Protein AF-A0A0X3QFB1-F1 (afdb_monomer_lite)

pLDDT: mean 71.76, std 25.75, range [23.98, 98.38]

InterPro domains:
  IPR006840 Glutathione-specific gamma-glutamylcyclotransferase [PF04752] (61-259)
  IPR006840 Glutathione-specific gamma-glutamylcyclotransferase [PTHR12192] (60-266)
  IPR013024 Gamma-glutamyl cyclotransferase-like [cd06661] (62-152)
  IPR036568 Gamma-glutamyl cyclotransferase-like superfamily [SSF110857] (61-162)

Sequence (334 aa):
TNENTQSSVYLRHAFACGGLQIIVQASGPPAMDSFPSDFPYTRKVSFLRSQMVNPRTGKLYIFGYGSLIWKPNITYSRSWVGYIEGYNRRFYQGTTTHRGTPEWPGRVATLVPARNAKTRVWGVTYEIQGRKDIDAALEHLAEREMITGGYRFDEVDFVARKLIFAAPNSPEDEWSKDLLVKPEPARLNVQVYIAEPGNPQYIGDAPLEVQANQIAKATGHCGPNVDYLFRLVDFVRQEVPKEDLLFEKYLLDLSQLVEDYRSHRKSLPNGFFSQAARMAIEESYNSSNAANEHKNSVQSDELSHQQRRVSAPARGRWRLEDGLRTVELFFNVL

Radius of gyration: 24.73 Å; chains: 1; bounding box: 74×70×60 Å

Foldseek 3Di:
DDDDDPDPDPDDDDDDDDDDPPPPQPFADDFLVPDDPPPDPVVSLVVNLVRQQDPVPRKGKAWDLFPCQPCVVADFQWKFKFKFFFKAKDQQFWAQAQAFNLVQIATTIFIDGDPDRGQIRITMMGIHDDPVRSSVSSVVVNVCCVVRHAKGKGWTKTFGQGIDDGDPPRPPDVLVVCCVPPPGTDIDGHIYIGHDPVGLRRNDDDPLLVNLVSQLPGAHPNGGSLVRLVVSVVCCVPRPDPVNVVSVVSSVVSNVSNVCVNVVVDDDPPCVVPVVVVVSSVVSSVVSVVVVVVVVVVVVVVVVVVVVPPDDDDDDDDDDDDDDDDDDDDDDDD

Secondary structure (DSSP, 8-state):
-----------------SS---------SPPGGGS-TTS-HHHHHHHHHHHHS-TTT--EEEEESSGGGT---S--SEEEEEEEESEEEEEEEEESSSSS-SSS-EEEEEEEE-SSTT-EEEEEEEEE-SHHHHHHHHHHHHHHHHHH--EEEEEEEEEEEEEEEE-TT----HHHHHHHH-SSPPEEEEEEEEE-TTSTTB-----HHHHHHHHHH-EETTEEHHHHHHHHHHHHHHHS-GGGGGGGHHHHHHHHHHHHHHTTSSPPPTT-S-HHHHHHHHHHHHHHHHHHHHHHHHHHHHHHHHHTT-------------------------

Structure (mmCIF, N/CA/C/O backbone):
data_AF-A0A0X3QFB1-F1
#
_entry.id   AF-A0A0X3QFB1-F1
#
loop_
_atom_site.group_PDB
_atom_site.id
_atom_site.type_symbol
_atom_site.label_atom_id
_atom_site.label_alt_id
_atom_site.label_comp_id
_atom_site.label_asym_id
_atom_site.label_entity_id
_atom_site.label_seq_id
_atom_site.pdbx_PDB_ins_code
_atom_site.Cartn_x
_atom_site.Cartn_y
_atom_site.Cartn_z
_atom_site.occupancy
_atom_site.B_iso_or_equiv
_atom_site.auth_seq_id
_atom_site.auth_comp_id
_atom_site.auth_asym_id
_atom_site.auth_atom_id
_atom_site.pdbx_PDB_model_num
ATOM 1 N N . THR A 1 1 ? -47.129 12.419 5.440 1.00 30.88 1 THR A N 1
ATOM 2 C CA . THR A 1 1 ? -47.419 11.577 4.265 1.00 30.88 1 THR A CA 1
ATOM 3 C C . THR A 1 1 ? -46.497 12.005 3.143 1.00 30.88 1 THR A C 1
ATOM 5 O O . THR A 1 1 ? -46.649 13.129 2.698 1.00 30.88 1 THR A O 1
ATOM 8 N N . ASN A 1 2 ? -45.504 11.152 2.842 1.00 26.88 2 ASN A N 1
ATOM 9 C CA . ASN A 1 2 ? -44.923 10.814 1.526 1.00 26.88 2 ASN A CA 1
ATOM 10 C C . ASN A 1 2 ? -44.696 11.936 0.487 1.00 26.88 2 ASN A C 1
ATOM 12 O O . ASN A 1 2 ? -45.587 12.724 0.234 1.00 26.88 2 ASN A O 1
ATOM 16 N N . GLU A 1 3 ? -43.572 12.076 -0.218 1.00 28.92 3 GLU A N 1
ATOM 17 C CA . GLU A 1 3 ? -42.582 11.124 -0.742 1.00 28.92 3 GLU A CA 1
ATOM 18 C C . GLU A 1 3 ? -41.371 11.931 -1.257 1.00 28.92 3 GLU A C 1
ATOM 20 O O . GLU A 1 3 ? -41.566 12.963 -1.894 1.00 28.92 3 GLU A O 1
ATOM 25 N N . ASN A 1 4 ? -40.139 11.472 -0.997 1.00 27.12 4 ASN A N 1
ATOM 26 C CA . ASN A 1 4 ? -39.035 11.410 -1.978 1.00 27.12 4 ASN A CA 1
ATOM 27 C C . ASN A 1 4 ? -37.734 10.959 -1.299 1.00 27.12 4 ASN A C 1
ATOM 29 O O . ASN A 1 4 ? -36.787 11.712 -1.083 1.00 27.12 4 ASN A O 1
ATOM 33 N N . THR A 1 5 ? -37.706 9.674 -0.963 1.00 29.41 5 THR A N 1
ATOM 34 C CA . THR A 1 5 ? -36.508 8.898 -0.647 1.00 29.41 5 THR A CA 1
ATOM 35 C C . THR A 1 5 ? -36.035 8.203 -1.923 1.00 29.41 5 THR A C 1
ATOM 37 O O . THR A 1 5 ? -36.545 7.148 -2.284 1.00 29.41 5 THR A O 1
ATOM 40 N N . GLN A 1 6 ? -35.028 8.763 -2.594 1.00 27.48 6 GLN A N 1
ATOM 41 C CA . GLN A 1 6 ? -34.141 8.004 -3.484 1.00 27.48 6 GLN A CA 1
ATOM 42 C C . GLN A 1 6 ? -32.784 7.854 -2.791 1.00 27.48 6 GLN A C 1
ATOM 44 O O . GLN A 1 6 ? -31.782 8.467 -3.146 1.00 27.48 6 GLN A O 1
ATOM 49 N N . SER A 1 7 ? -32.772 7.039 -1.738 1.00 27.19 7 SER A N 1
ATOM 50 C CA . SER A 1 7 ? -31.548 6.432 -1.225 1.00 27.19 7 SER A CA 1
ATOM 51 C C . SER A 1 7 ? -31.418 5.076 -1.910 1.00 27.19 7 SER A C 1
ATOM 53 O O . SER A 1 7 ? -32.239 4.191 -1.689 1.00 27.19 7 SER A O 1
ATOM 55 N N . SER A 1 8 ? -30.420 4.931 -2.780 1.00 26.45 8 SER A N 1
ATOM 56 C CA . SER A 1 8 ? -30.046 3.650 -3.384 1.00 26.45 8 SER A CA 1
ATOM 57 C C . SER A 1 8 ? -29.549 2.706 -2.287 1.00 26.45 8 SER A C 1
ATOM 59 O O . SER A 1 8 ? -28.381 2.737 -1.905 1.00 26.45 8 SER A O 1
ATOM 61 N N . VAL A 1 9 ? -30.455 1.893 -1.748 1.00 26.58 9 VAL A N 1
ATOM 62 C CA . VAL A 1 9 ? -30.148 0.813 -0.811 1.00 26.58 9 VAL A CA 1
ATOM 63 C C . VAL A 1 9 ? -29.578 -0.360 -1.612 1.00 26.58 9 VAL A C 1
ATOM 65 O O . VAL A 1 9 ? -30.320 -1.085 -2.269 1.00 26.58 9 VAL A O 1
ATOM 68 N N . TYR A 1 10 ? -28.265 -0.581 -1.544 1.00 27.33 10 TYR A N 1
ATOM 69 C CA . TYR A 1 10 ? -27.669 -1.858 -1.947 1.00 27.33 10 TYR A CA 1
ATOM 70 C C . TYR A 1 10 ? -27.982 -2.901 -0.861 1.00 27.33 10 TYR A C 1
ATOM 72 O O . TYR A 1 10 ? -27.298 -3.004 0.157 1.00 27.33 10 TYR A O 1
ATOM 80 N N . LEU A 1 11 ? -29.084 -3.632 -1.041 1.00 26.77 11 LEU A N 1
ATOM 81 C CA . LEU A 1 11 ? -29.515 -4.711 -0.150 1.00 26.77 11 LEU A CA 1
ATOM 82 C C . LEU A 1 11 ? -28.575 -5.921 -0.268 1.00 26.77 11 LEU A C 1
ATOM 84 O O . LEU A 1 11 ? -28.490 -6.563 -1.313 1.00 26.77 11 LEU A O 1
ATOM 88 N N . ARG A 1 12 ? -27.917 -6.264 0.847 1.00 32.38 12 ARG A N 1
ATOM 89 C CA . ARG A 1 12 ? -27.227 -7.543 1.062 1.00 32.38 12 ARG A CA 1
ATOM 90 C C . ARG A 1 12 ? -28.272 -8.658 1.196 1.00 32.38 12 ARG A C 1
ATOM 92 O O . ARG A 1 12 ? -29.059 -8.629 2.137 1.00 32.38 12 ARG A O 1
ATOM 99 N N . HIS A 1 13 ? -28.239 -9.661 0.320 1.00 26.11 13 HIS A N 1
ATOM 100 C CA . HIS A 1 13 ? -28.877 -10.956 0.570 1.00 26.11 13 HIS A CA 1
ATOM 101 C C . HIS A 1 13 ? -27.848 -12.075 0.410 1.00 26.11 13 HIS A C 1
ATOM 103 O O . HIS A 1 13 ? -27.333 -12.316 -0.677 1.00 26.11 13 HIS A O 1
ATOM 109 N N . ALA A 1 14 ? -27.567 -12.759 1.518 1.00 30.27 14 ALA A N 1
ATOM 110 C CA . ALA A 1 14 ? -26.931 -14.064 1.518 1.00 30.27 14 ALA A CA 1
ATOM 111 C C . ALA A 1 14 ? -28.038 -15.121 1.407 1.00 30.27 14 ALA A C 1
ATOM 113 O O . ALA A 1 14 ? -28.850 -15.251 2.320 1.00 30.27 14 ALA A O 1
ATOM 114 N N . PHE A 1 15 ? -28.064 -15.878 0.311 1.00 26.58 15 PHE A N 1
ATOM 115 C CA . PHE A 1 15 ? -28.796 -17.141 0.242 1.00 26.58 15 PHE A CA 1
ATOM 116 C C . PHE A 1 15 ? -27.787 -18.279 0.134 1.00 26.58 15 PHE A C 1
ATOM 118 O O . PHE A 1 15 ? -27.090 -18.431 -0.866 1.00 26.58 15 PHE A O 1
ATOM 125 N N . ALA A 1 16 ? -27.699 -19.063 1.205 1.00 34.84 16 ALA A N 1
ATOM 126 C CA . ALA A 1 16 ? -27.003 -20.334 1.217 1.00 34.84 16 ALA A CA 1
ATOM 127 C C . ALA A 1 16 ? -27.943 -21.413 0.667 1.00 34.84 16 ALA A C 1
ATOM 129 O O . ALA A 1 16 ? -28.927 -21.758 1.315 1.00 34.84 16 ALA A O 1
ATOM 130 N N . CYS A 1 17 ? -27.625 -21.958 -0.506 1.00 25.08 17 CYS A N 1
ATOM 131 C CA . CYS A 1 17 ? -28.030 -23.301 -0.917 1.00 25.08 17 CYS A CA 1
ATOM 132 C C . CYS A 1 17 ? -27.041 -23.830 -1.964 1.00 25.08 17 CYS A C 1
ATOM 134 O O . CYS A 1 17 ? -26.993 -23.331 -3.079 1.00 25.08 17 CYS A O 1
ATOM 136 N N . GLY A 1 18 ? -26.260 -24.841 -1.570 1.00 29.11 18 GLY A N 1
ATOM 137 C CA . GLY A 1 18 ? -25.655 -25.839 -2.457 1.00 29.11 18 GLY A CA 1
ATOM 138 C C . GLY A 1 18 ? -24.633 -25.369 -3.498 1.00 29.11 18 GLY A C 1
ATOM 139 O O . GLY A 1 18 ? -24.985 -25.074 -4.629 1.00 29.11 18 GLY A O 1
ATOM 140 N N . GLY A 1 19 ? -23.344 -25.482 -3.163 1.00 34.44 19 GLY A N 1
ATOM 141 C CA . GLY A 1 19 ? -22.360 -26.003 -4.122 1.00 34.44 19 GLY A CA 1
ATOM 142 C C . GLY A 1 19 ? -21.908 -25.107 -5.279 1.00 34.44 19 GLY A C 1
ATOM 143 O O . GLY A 1 19 ? -21.899 -25.567 -6.408 1.00 34.44 19 GLY A O 1
ATOM 144 N N . LEU A 1 20 ? -21.458 -23.884 -5.007 1.00 25.80 20 LEU A N 1
ATOM 145 C CA . LEU A 1 20 ? -20.277 -23.257 -5.625 1.00 25.80 20 LEU A CA 1
ATOM 146 C C . LEU A 1 20 ? -20.089 -21.919 -4.910 1.00 25.80 20 LEU A C 1
ATOM 148 O O . LEU A 1 20 ? -20.912 -21.016 -5.045 1.00 25.80 20 LEU A O 1
ATOM 152 N N . GLN A 1 21 ? -19.043 -21.783 -4.100 1.00 26.22 21 GLN A N 1
ATOM 153 C CA . GLN A 1 21 ? -18.757 -20.517 -3.434 1.00 26.22 21 GLN A CA 1
ATOM 154 C C . GLN A 1 21 ? -18.099 -19.584 -4.459 1.00 26.22 21 GLN A C 1
ATOM 156 O O . GLN A 1 21 ? -16.880 -19.453 -4.516 1.00 26.22 21 GLN A O 1
ATOM 161 N N . ILE A 1 22 ? -18.914 -18.987 -5.329 1.00 25.91 22 ILE A N 1
ATOM 162 C CA . ILE A 1 22 ? -18.494 -17.842 -6.132 1.00 25.91 22 ILE A CA 1
ATOM 163 C C . ILE A 1 22 ? -18.269 -16.717 -5.126 1.00 25.91 22 ILE A C 1
ATOM 165 O O . ILE A 1 22 ? -19.212 -16.232 -4.501 1.00 25.91 22 ILE A O 1
ATOM 169 N N . ILE A 1 23 ? -17.006 -16.350 -4.917 1.00 32.62 23 ILE A N 1
ATOM 170 C CA . ILE A 1 23 ? -16.644 -15.134 -4.195 1.00 32.62 23 ILE A CA 1
ATOM 171 C C . ILE A 1 23 ? -17.225 -13.983 -5.016 1.00 32.62 23 ILE A C 1
ATOM 173 O O . ILE A 1 23 ? -16.658 -13.583 -6.030 1.00 32.62 23 ILE A O 1
ATOM 177 N N . VAL A 1 24 ? -18.394 -13.488 -4.619 1.00 30.00 24 VAL A N 1
ATOM 178 C CA . VAL A 1 24 ? -18.914 -12.220 -5.119 1.00 30.00 24 VAL A CA 1
ATOM 179 C C . VAL A 1 24 ? -17.988 -11.159 -4.534 1.00 30.00 24 VAL A C 1
ATOM 181 O O . VAL A 1 24 ? -18.089 -10.842 -3.349 1.00 30.00 24 VAL A O 1
ATOM 184 N N . GLN A 1 25 ? -17.031 -10.668 -5.329 1.00 37.16 25 GLN A N 1
ATOM 185 C CA . GLN A 1 25 ? -16.329 -9.429 -5.003 1.00 37.16 25 GLN A CA 1
ATOM 186 C C . GLN A 1 25 ? -17.411 -8.368 -4.814 1.00 37.16 25 GLN A C 1
ATOM 188 O O . GLN A 1 25 ? -18.112 -8.017 -5.763 1.00 37.16 25 GLN A O 1
ATOM 193 N N . ALA A 1 26 ? -17.593 -7.908 -3.578 1.00 42.06 26 ALA A N 1
ATOM 194 C CA . ALA A 1 26 ? -18.347 -6.698 -3.330 1.00 42.06 26 ALA A CA 1
ATOM 195 C C . ALA A 1 26 ? -17.613 -5.588 -4.087 1.00 42.06 26 ALA A C 1
ATOM 197 O O . ALA A 1 26 ? -16.493 -5.237 -3.727 1.00 42.06 26 ALA A O 1
ATOM 198 N N . SER A 1 27 ? -18.196 -5.115 -5.186 1.00 51.81 27 SER A N 1
ATOM 199 C CA . SER A 1 27 ? -17.675 -3.975 -5.928 1.00 51.81 27 SER A CA 1
ATOM 200 C C . SER A 1 27 ? -17.668 -2.785 -4.973 1.00 51.81 27 SER A C 1
ATOM 202 O O . SER A 1 27 ? -18.743 -2.323 -4.578 1.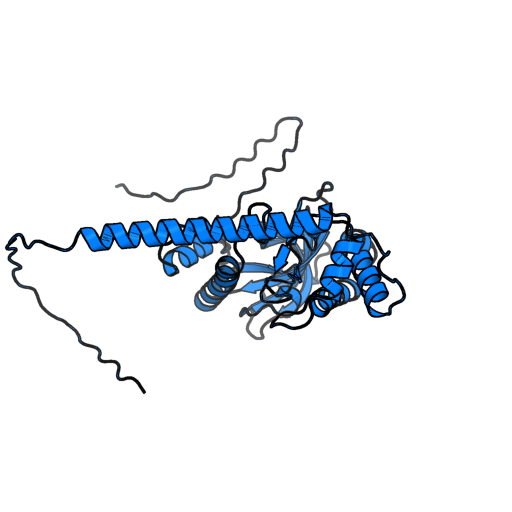00 51.81 27 SER A O 1
ATOM 204 N N . GLY A 1 28 ? -16.486 -2.345 -4.538 1.00 55.56 28 GLY A N 1
ATOM 205 C CA . GLY A 1 28 ? -16.372 -1.121 -3.756 1.00 55.56 28 GLY A CA 1
ATOM 206 C C . GLY A 1 28 ? -16.668 0.111 -4.619 1.00 55.56 28 GLY A C 1
ATOM 207 O O . GLY A 1 28 ? -17.153 -0.017 -5.752 1.00 55.56 28 GLY A O 1
ATOM 208 N N . PRO A 1 29 ? -16.480 1.326 -4.081 1.00 59.41 29 PRO A N 1
ATOM 209 C CA . PRO A 1 29 ? -16.878 2.522 -4.798 1.00 59.41 29 PRO A CA 1
ATOM 210 C C . PRO A 1 29 ? -16.136 2.639 -6.140 1.00 59.41 29 PRO A C 1
ATOM 212 O O . PRO A 1 29 ? -14.956 2.290 -6.226 1.00 59.41 29 PRO A O 1
ATOM 215 N N . PRO A 1 30 ? -16.823 3.129 -7.187 1.00 57.03 30 PRO A N 1
ATOM 216 C CA . PRO A 1 30 ? -16.243 3.296 -8.509 1.00 57.03 30 PRO A CA 1
ATOM 217 C C . PRO A 1 30 ? -14.987 4.180 -8.477 1.00 57.03 30 PRO A C 1
ATOM 219 O O . PRO A 1 30 ? -14.898 5.130 -7.693 1.00 57.03 30 PRO A O 1
ATOM 222 N N . ALA A 1 31 ? -14.037 3.862 -9.358 1.00 62.06 31 ALA A N 1
ATOM 223 C CA . ALA A 1 31 ? -12.792 4.598 -9.566 1.00 62.06 31 ALA A CA 1
ATOM 224 C C . ALA A 1 31 ? -13.041 6.097 -9.824 1.00 62.06 31 ALA A C 1
ATOM 226 O O . ALA A 1 31 ? -14.045 6.471 -10.435 1.00 62.06 31 ALA A O 1
ATOM 227 N N . MET A 1 32 ? -12.140 6.990 -9.401 1.00 62.62 32 MET A N 1
ATOM 228 C CA . MET A 1 32 ? -12.358 8.446 -9.547 1.00 62.62 32 MET A CA 1
ATOM 229 C C . MET A 1 32 ? -12.427 8.937 -11.004 1.00 62.62 32 MET A C 1
ATOM 231 O O . MET A 1 32 ? -13.054 9.969 -11.286 1.00 62.62 32 MET A O 1
ATOM 235 N N . ASP A 1 33 ? -11.805 8.204 -11.923 1.00 58.50 33 ASP A N 1
ATOM 236 C CA . ASP A 1 33 ? -11.811 8.446 -13.369 1.00 58.50 33 ASP A CA 1
ATOM 237 C C . ASP A 1 33 ? -13.080 7.931 -14.072 1.00 58.50 33 ASP A C 1
ATOM 239 O O . ASP A 1 33 ? -13.351 8.329 -15.203 1.00 58.50 33 ASP A O 1
ATOM 243 N N . SER A 1 34 ? -13.902 7.125 -13.393 1.00 61.94 34 SER A N 1
ATOM 244 C CA . SER A 1 34 ? -15.211 6.688 -13.900 1.00 61.94 34 SER A CA 1
ATOM 245 C C . SER A 1 34 ? -16.299 7.766 -13.796 1.00 61.94 34 SER A C 1
ATOM 247 O O . SER A 1 34 ? -17.339 7.677 -14.451 1.00 61.94 34 SER A O 1
ATOM 249 N N . PHE A 1 35 ? -16.077 8.806 -12.986 1.00 59.78 35 PHE A N 1
ATOM 250 C CA . PHE A 1 35 ? -16.970 9.960 -12.938 1.00 59.78 35 PHE A CA 1
ATOM 251 C C . PHE A 1 35 ? -16.734 10.861 -14.159 1.00 59.78 35 PHE A C 1
ATOM 253 O O . PHE A 1 35 ? -15.572 11.098 -14.498 1.00 59.78 35 PHE A O 1
ATOM 260 N N . PRO A 1 36 ? -17.790 11.465 -14.743 1.00 65.94 36 PRO A N 1
ATOM 261 C CA . PRO A 1 36 ? -17.642 12.443 -15.821 1.00 65.94 36 PRO A CA 1
ATOM 262 C C . PRO A 1 36 ? -16.599 13.520 -15.485 1.00 65.94 36 PRO A C 1
ATOM 264 O O . PRO A 1 36 ? -16.492 13.934 -14.323 1.00 65.94 36 PRO A O 1
ATOM 267 N N . SER A 1 37 ? -15.848 13.986 -16.490 1.00 63.53 37 SER A N 1
ATOM 268 C CA . SER A 1 37 ? -14.817 15.032 -16.338 1.00 63.53 37 SER A CA 1
ATOM 269 C C . SER A 1 37 ? -15.357 16.276 -15.635 1.00 63.53 37 SER A C 1
ATOM 271 O O . SER A 1 37 ? -14.689 16.847 -14.778 1.00 63.53 37 SER A O 1
ATOM 273 N N . ASP A 1 38 ? -16.608 16.619 -15.936 1.00 67.31 38 ASP A N 1
ATOM 274 C CA . ASP A 1 38 ? -17.276 17.834 -15.474 1.00 67.31 38 ASP A CA 1
ATOM 275 C C . ASP A 1 38 ? -17.978 17.637 -14.121 1.00 67.31 38 ASP A C 1
ATOM 277 O O . ASP A 1 38 ? -18.597 18.556 -13.579 1.00 67.31 38 ASP A O 1
ATOM 281 N N . PHE A 1 39 ? -17.917 16.427 -13.553 1.00 64.06 39 PHE A N 1
ATOM 282 C CA . PHE A 1 39 ? -18.516 16.149 -12.258 1.00 64.06 39 PHE A CA 1
ATOM 283 C C . PHE A 1 39 ? -17.691 16.832 -11.154 1.00 64.06 39 PHE A C 1
ATOM 285 O O . PHE A 1 39 ? -16.506 16.514 -11.005 1.00 64.06 39 PHE A O 1
ATOM 292 N N . PRO A 1 40 ? -18.284 17.737 -10.346 1.00 69.31 40 PRO A N 1
ATOM 293 C CA . PRO A 1 40 ? -17.524 18.544 -9.399 1.00 69.31 40 PRO A CA 1
ATOM 294 C C . PRO A 1 40 ? -16.696 17.684 -8.446 1.00 69.31 40 PRO A C 1
ATOM 296 O O . PRO A 1 40 ? -17.228 16.775 -7.805 1.00 69.31 40 PRO A O 1
ATOM 299 N N . TYR A 1 41 ? -15.410 18.007 -8.301 1.00 66.25 41 TYR A N 1
ATOM 300 C CA . TYR A 1 41 ? -14.478 17.283 -7.430 1.00 66.25 41 TYR A CA 1
ATOM 301 C C . TYR A 1 41 ? -15.018 17.119 -5.998 1.00 66.25 41 TYR A C 1
ATOM 303 O O . TYR A 1 41 ? -15.027 16.024 -5.438 1.00 66.25 41 TYR A O 1
ATOM 311 N N . THR A 1 42 ? -15.620 18.178 -5.454 1.00 69.31 42 THR A N 1
ATOM 312 C CA . THR A 1 42 ? -16.274 18.180 -4.136 1.00 69.31 42 THR A CA 1
ATOM 313 C C . THR A 1 42 ? -17.439 17.189 -4.032 1.00 69.31 42 THR A C 1
ATOM 315 O O . THR A 1 42 ? -17.661 16.593 -2.974 1.00 69.31 42 THR A O 1
ATOM 318 N N . ARG A 1 43 ? -18.178 16.950 -5.126 1.00 71.69 43 ARG A N 1
ATOM 319 C CA . ARG A 1 43 ? -19.232 15.925 -5.171 1.00 71.69 43 ARG A CA 1
ATOM 320 C C . ARG A 1 43 ? -18.652 14.514 -5.234 1.00 71.69 43 ARG A C 1
ATOM 322 O O . ARG A 1 43 ? -19.243 13.626 -4.623 1.00 71.69 43 ARG A O 1
ATOM 329 N N . LYS A 1 44 ? -17.507 14.305 -5.896 1.00 70.69 44 LYS A N 1
ATOM 330 C CA . LYS A 1 44 ? -16.818 13.001 -5.920 1.00 70.69 44 LYS A CA 1
ATOM 331 C C . LYS A 1 44 ? -16.352 12.592 -4.520 1.00 70.69 44 LYS A C 1
ATOM 333 O O . LYS A 1 44 ? -16.698 11.513 -4.051 1.00 70.69 44 LYS A O 1
ATOM 338 N N . VAL A 1 45 ? -15.679 13.496 -3.803 1.00 77.00 45 VAL A N 1
ATOM 339 C CA . VAL A 1 45 ? -15.234 13.271 -2.412 1.00 77.00 45 VAL A CA 1
ATOM 340 C C . VAL A 1 45 ? -16.424 12.995 -1.494 1.00 77.00 45 VAL A C 1
ATOM 342 O O . VAL A 1 45 ? -16.405 12.061 -0.693 1.00 77.00 45 VAL A O 1
ATOM 345 N N . SER A 1 46 ? -17.512 13.758 -1.645 1.00 80.81 46 SER A N 1
ATOM 346 C CA . SER A 1 46 ? -18.736 13.525 -0.875 1.00 80.81 46 SER A CA 1
ATOM 347 C C . SER A 1 46 ? -19.359 12.154 -1.152 1.00 80.81 46 SER A C 1
ATOM 349 O O . SER A 1 46 ? -19.884 11.529 -0.227 1.00 80.81 46 SER A O 1
ATOM 351 N N . PHE A 1 47 ? -19.309 11.687 -2.401 1.00 80.81 47 PHE A N 1
ATOM 352 C CA . PHE A 1 47 ? -19.778 10.360 -2.777 1.00 80.81 47 PHE A CA 1
ATOM 353 C C . PHE A 1 47 ? -18.890 9.269 -2.168 1.00 80.81 47 PHE A C 1
ATOM 355 O O . PHE A 1 47 ? -19.416 8.413 -1.459 1.00 80.81 47 PHE A O 1
ATOM 362 N N . LEU A 1 48 ? -17.565 9.345 -2.337 1.00 82.38 48 LEU A N 1
ATOM 363 C CA . LEU A 1 48 ? -16.620 8.399 -1.730 1.00 82.38 48 LEU A CA 1
ATOM 364 C C . LEU A 1 48 ? -16.814 8.311 -0.216 1.00 82.38 48 LEU A C 1
ATOM 366 O O . LEU A 1 48 ? -16.973 7.220 0.325 1.00 82.38 48 LEU A O 1
ATOM 370 N N . ARG A 1 49 ? -16.936 9.455 0.467 1.00 87.38 49 ARG A N 1
ATOM 371 C CA . ARG A 1 49 ? -17.211 9.488 1.907 1.00 87.38 49 ARG A CA 1
ATOM 372 C C . ARG A 1 49 ? -18.485 8.726 2.271 1.00 87.38 49 ARG A C 1
ATOM 374 O O . ARG A 1 49 ? -18.489 8.009 3.264 1.00 87.38 49 ARG A O 1
ATOM 381 N N . SER A 1 50 ? -19.556 8.872 1.488 1.00 85.06 50 SER A N 1
ATOM 382 C CA . SER A 1 50 ? -20.826 8.177 1.750 1.00 85.06 50 SER A CA 1
ATOM 383 C C . SER A 1 50 ? -20.726 6.653 1.636 1.00 85.06 50 SER A C 1
ATOM 385 O O . SER A 1 50 ? -21.524 5.958 2.256 1.00 85.06 50 SER A O 1
ATOM 387 N N . GLN A 1 51 ? -19.762 6.149 0.858 1.00 85.50 51 GLN A N 1
ATOM 388 C CA . GLN A 1 51 ? -19.558 4.718 0.625 1.00 85.50 51 GLN A CA 1
ATOM 389 C C . GLN A 1 51 ? -18.500 4.116 1.557 1.00 85.50 51 GLN A C 1
ATOM 391 O O . GLN A 1 51 ? -18.615 2.966 1.960 1.00 85.50 51 GLN A O 1
ATOM 396 N N . MET A 1 52 ? -17.463 4.886 1.893 1.00 89.94 52 MET A N 1
ATOM 397 C CA . MET A 1 52 ? -16.246 4.384 2.537 1.00 89.94 52 MET A CA 1
ATOM 398 C C . MET A 1 52 ? -16.215 4.580 4.054 1.00 89.94 52 MET A C 1
ATOM 400 O O . MET A 1 52 ? -15.473 3.891 4.756 1.00 89.94 52 MET A O 1
ATOM 404 N N . VAL A 1 53 ? -16.975 5.548 4.574 1.00 90.75 53 VAL A N 1
ATOM 405 C CA . VAL A 1 53 ? -17.047 5.794 6.017 1.00 90.75 53 VAL A CA 1
ATOM 406 C C . VAL A 1 53 ? -17.933 4.740 6.660 1.00 90.75 53 VAL A C 1
ATOM 408 O O . VAL A 1 53 ? -19.068 4.525 6.243 1.00 90.75 53 VAL A O 1
ATOM 411 N N . ASN A 1 54 ? -17.436 4.125 7.730 1.00 86.62 54 ASN A N 1
ATOM 412 C CA . ASN A 1 54 ? -18.204 3.163 8.498 1.00 86.62 54 ASN A CA 1
ATOM 413 C C . ASN A 1 54 ? -19.446 3.857 9.092 1.00 86.62 54 ASN A C 1
ATOM 415 O O . ASN A 1 54 ? -19.298 4.744 9.938 1.00 86.62 54 ASN A O 1
ATOM 419 N N . PRO A 1 55 ? -20.671 3.448 8.716 1.00 84.06 55 PRO A N 1
ATOM 420 C CA . PRO A 1 55 ? -21.888 4.157 9.108 1.00 84.06 55 PRO A CA 1
ATOM 421 C C . PRO A 1 55 ? -22.192 4.046 10.606 1.00 84.06 55 PRO A C 1
ATOM 423 O O . PRO A 1 55 ? -22.940 4.860 11.137 1.00 84.06 55 PRO A O 1
ATOM 426 N N . ARG A 1 56 ? -21.618 3.054 11.302 1.00 83.38 56 ARG A N 1
ATOM 427 C CA . ARG A 1 56 ? -21.816 2.861 12.746 1.00 83.38 56 ARG A CA 1
ATOM 428 C C . ARG A 1 56 ? -20.905 3.749 13.580 1.00 83.38 56 ARG A C 1
ATOM 430 O O . ARG A 1 56 ? -21.323 4.227 14.626 1.00 83.38 56 ARG A O 1
ATOM 437 N N . THR A 1 57 ? -19.663 3.939 13.145 1.00 85.44 57 THR A N 1
ATOM 438 C CA . THR A 1 57 ? -18.654 4.668 13.929 1.00 85.44 57 THR A CA 1
ATOM 439 C C . THR A 1 57 ? -18.379 6.071 13.400 1.00 85.44 57 THR A C 1
ATOM 441 O O . THR A 1 57 ? -17.778 6.873 14.107 1.00 85.44 57 THR A O 1
ATOM 444 N N . GLY A 1 58 ? -18.778 6.373 12.161 1.00 89.75 58 GLY A N 1
ATOM 445 C CA . GLY A 1 58 ? -18.421 7.613 11.474 1.00 89.75 58 GLY A CA 1
ATOM 446 C C . GLY A 1 58 ? -16.929 7.720 11.136 1.00 89.75 58 GLY A C 1
ATOM 447 O O . GLY A 1 58 ? -16.459 8.811 10.821 1.00 89.75 58 GLY A O 1
ATOM 448 N N . LYS A 1 59 ? -16.180 6.612 11.221 1.00 92.25 59 LYS A N 1
ATOM 449 C CA . LYS A 1 59 ? -14.729 6.554 10.990 1.00 92.25 59 LYS A CA 1
ATOM 450 C C . LYS A 1 59 ? -14.408 5.952 9.627 1.00 92.25 59 LYS A C 1
ATOM 452 O O . LYS A 1 59 ? -15.140 5.093 9.134 1.00 92.25 59 LYS A O 1
ATOM 457 N N . LEU A 1 60 ? -13.285 6.364 9.054 1.00 93.88 60 LEU A N 1
ATOM 458 C CA . LEU A 1 60 ? -12.717 5.777 7.844 1.00 93.88 60 LEU A CA 1
ATOM 459 C C . LEU A 1 60 ? -11.489 4.943 8.219 1.00 93.88 60 LEU A C 1
ATOM 461 O O . LEU A 1 60 ? -10.656 5.397 8.999 1.00 93.88 60 LEU A O 1
ATOM 465 N N . TYR A 1 61 ? -11.365 3.747 7.649 1.00 95.00 61 TYR A N 1
ATOM 466 C CA . TYR A 1 61 ? -10.180 2.907 7.804 1.00 95.00 61 TYR A CA 1
ATOM 467 C C . TYR A 1 61 ? -9.550 2.656 6.439 1.00 95.00 61 TYR A C 1
ATOM 469 O O . TYR A 1 61 ? -10.231 2.162 5.544 1.00 95.00 61 TYR A O 1
ATOM 477 N N . ILE A 1 62 ? -8.268 2.981 6.276 1.00 95.56 62 ILE A N 1
ATOM 478 C CA . ILE A 1 62 ? -7.532 2.790 5.015 1.00 95.56 62 ILE A CA 1
ATOM 479 C C . ILE A 1 62 ? -6.402 1.795 5.240 1.00 95.56 62 ILE A C 1
ATOM 481 O O . ILE A 1 62 ? -5.584 1.992 6.138 1.00 95.56 62 ILE A O 1
ATOM 485 N N . PHE A 1 63 ? -6.322 0.768 4.397 1.00 97.31 63 PHE A N 1
ATOM 486 C CA . PHE A 1 63 ? -5.240 -0.210 4.402 1.00 97.31 63 PHE A CA 1
ATOM 487 C C . PHE A 1 63 ? -4.158 0.123 3.372 1.00 97.31 63 PHE A C 1
ATOM 489 O O . PHE A 1 63 ? -4.400 0.222 2.168 1.00 97.31 63 PHE A O 1
ATOM 496 N N . GLY A 1 64 ? -2.929 0.255 3.858 1.00 96.75 64 GLY A N 1
ATOM 497 C CA . GLY A 1 64 ? -1.723 0.449 3.076 1.00 96.75 64 GLY A CA 1
ATOM 498 C C . GLY A 1 64 ? -0.945 -0.849 2.882 1.00 96.75 64 GLY A C 1
ATOM 499 O O . GLY A 1 64 ? -0.409 -1.406 3.836 1.00 96.75 64 GLY A O 1
ATOM 500 N N . TYR A 1 65 ? -0.796 -1.269 1.625 1.00 96.88 65 TYR A N 1
ATOM 501 C CA . TYR A 1 65 ? 0.075 -2.379 1.204 1.00 96.88 65 TYR A CA 1
ATOM 502 C C . TYR A 1 65 ? 1.293 -1.909 0.376 1.00 96.88 65 TYR A C 1
ATOM 504 O O . TYR A 1 65 ? 2.109 -2.711 -0.077 1.00 96.88 65 TYR A O 1
ATOM 512 N N . GLY A 1 66 ? 1.402 -0.609 0.116 1.00 95.31 66 GLY A N 1
ATOM 513 C CA . GLY A 1 66 ? 2.466 -0.002 -0.682 1.00 95.31 66 GLY A CA 1
ATOM 514 C C . GLY A 1 66 ? 3.135 1.135 0.078 1.00 95.31 66 GLY A C 1
ATOM 515 O O . GLY A 1 66 ? 3.361 1.038 1.281 1.00 95.31 66 GLY A O 1
ATOM 516 N N . SER A 1 67 ? 3.372 2.257 -0.606 1.00 93.31 67 SER A N 1
ATOM 517 C CA . SER A 1 67 ? 4.003 3.445 -0.008 1.00 93.31 67 SER A CA 1
ATOM 518 C C . SER A 1 67 ? 3.327 3.973 1.251 1.00 93.31 67 SER A C 1
ATOM 520 O O . SER A 1 67 ? 4.000 4.597 2.064 1.00 93.31 67 SER A O 1
ATOM 522 N N . LEU A 1 68 ? 2.020 3.740 1.411 1.00 93.88 68 LEU A N 1
ATOM 523 C CA . LEU A 1 68 ? 1.278 4.181 2.590 1.00 93.88 68 LEU A CA 1
ATOM 524 C C . LEU A 1 68 ? 1.886 3.638 3.887 1.00 93.88 68 LEU A C 1
ATOM 526 O O . LEU A 1 68 ? 1.850 4.356 4.872 1.00 93.88 68 LEU A O 1
ATOM 530 N N . ILE A 1 69 ? 2.531 2.462 3.859 1.00 96.94 69 ILE A N 1
ATOM 531 C CA . ILE A 1 69 ? 3.182 1.841 5.024 1.00 96.94 69 ILE A CA 1
ATOM 532 C C . ILE A 1 69 ? 4.196 2.783 5.699 1.00 96.94 69 ILE A C 1
ATOM 534 O O . ILE A 1 69 ? 4.247 2.845 6.923 1.00 96.94 69 ILE A O 1
ATOM 538 N N . TRP A 1 70 ? 4.993 3.533 4.926 1.00 95.06 70 TRP A N 1
ATOM 539 C CA . TRP A 1 70 ? 6.013 4.455 5.466 1.00 95.06 70 TRP A CA 1
ATOM 540 C C . TRP A 1 70 ? 5.753 5.929 5.147 1.00 95.06 70 TRP A C 1
ATOM 542 O O . TRP A 1 70 ? 6.392 6.810 5.717 1.00 95.06 70 TRP A O 1
ATOM 552 N N . LYS A 1 71 ? 4.862 6.214 4.198 1.00 92.69 71 LYS A N 1
ATOM 553 C CA . LYS A 1 71 ? 4.508 7.565 3.761 1.00 92.69 71 LYS A CA 1
ATOM 554 C C . LYS A 1 71 ? 2.986 7.660 3.599 1.00 92.69 71 LYS A C 1
ATOM 556 O O . LYS A 1 71 ? 2.501 7.700 2.465 1.00 92.69 71 LYS A O 1
ATOM 561 N N . PRO A 1 72 ? 2.234 7.651 4.717 1.00 91.12 72 PRO A N 1
ATOM 562 C CA . PRO A 1 72 ? 0.777 7.686 4.685 1.00 91.12 72 PRO A CA 1
ATOM 563 C C . PRO A 1 72 ? 0.240 9.026 4.177 1.00 91.12 72 PRO A C 1
ATOM 565 O O . PRO A 1 72 ? -0.731 9.029 3.432 1.00 91.12 72 PRO A O 1
ATOM 568 N N . ASN A 1 73 ? 0.884 10.147 4.537 1.00 90.62 73 ASN A N 1
ATOM 569 C CA . ASN A 1 73 ? 0.468 11.506 4.155 1.00 90.62 73 ASN A CA 1
ATOM 570 C C . ASN A 1 73 ? -1.018 11.816 4.447 1.00 90.62 73 ASN A C 1
ATOM 572 O O . ASN A 1 73 ? -1.643 12.617 3.760 1.00 90.62 73 ASN A O 1
ATOM 576 N N . ILE A 1 74 ? -1.569 11.190 5.485 1.00 92.00 74 ILE A N 1
ATOM 577 C CA . ILE A 1 74 ? -2.932 11.3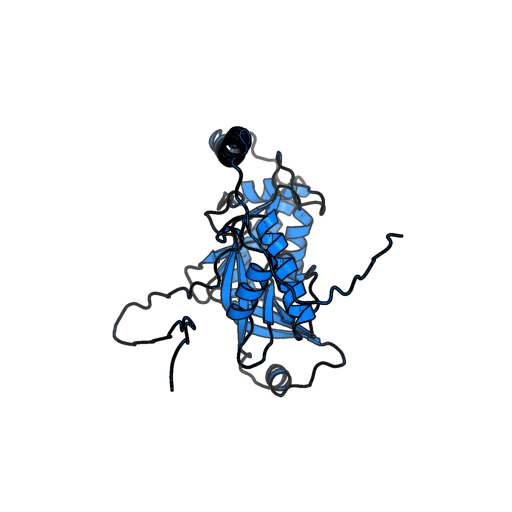89 5.979 1.00 92.00 74 ILE A CA 1
ATOM 578 C C . ILE A 1 74 ? -2.873 11.652 7.482 1.00 92.00 74 ILE A C 1
ATOM 580 O O . ILE A 1 74 ? -1.991 11.130 8.167 1.00 92.00 74 ILE A O 1
ATOM 584 N N . THR A 1 75 ? -3.801 12.451 7.999 1.00 95.06 75 THR A N 1
ATOM 585 C CA . THR A 1 75 ? -3.995 12.612 9.445 1.00 95.06 75 THR A CA 1
ATOM 586 C C . THR A 1 75 ? -4.806 11.425 9.959 1.00 95.06 75 THR A C 1
ATOM 588 O O . THR A 1 75 ? -5.874 11.142 9.425 1.00 95.06 75 THR A O 1
ATOM 591 N N . TYR A 1 76 ? -4.315 10.718 10.978 1.00 94.69 76 TYR A N 1
ATOM 592 C CA . TYR A 1 76 ? -4.973 9.531 11.535 1.00 94.69 76 TYR A CA 1
ATOM 593 C C . TYR A 1 76 ? -4.893 9.509 13.065 1.00 94.69 76 TYR A C 1
ATOM 595 O O . TYR A 1 76 ? -3.954 10.035 13.662 1.00 94.69 76 TYR A O 1
ATOM 603 N N . SER A 1 77 ? -5.889 8.899 13.708 1.00 92.69 77 SER A N 1
ATOM 604 C CA . SER A 1 77 ? -5.955 8.736 15.165 1.00 92.69 77 SER A CA 1
ATOM 605 C C . SER A 1 77 ? -5.190 7.508 15.636 1.00 92.69 77 SER A C 1
ATOM 607 O O . SER A 1 77 ? -4.541 7.552 16.677 1.00 92.69 77 SER A O 1
ATOM 609 N N . ARG A 1 78 ? -5.253 6.406 14.886 1.00 92.00 78 ARG A N 1
ATOM 610 C CA . ARG A 1 78 ? -4.613 5.132 15.234 1.00 92.00 78 ARG A CA 1
ATOM 611 C C . ARG A 1 78 ? -4.083 4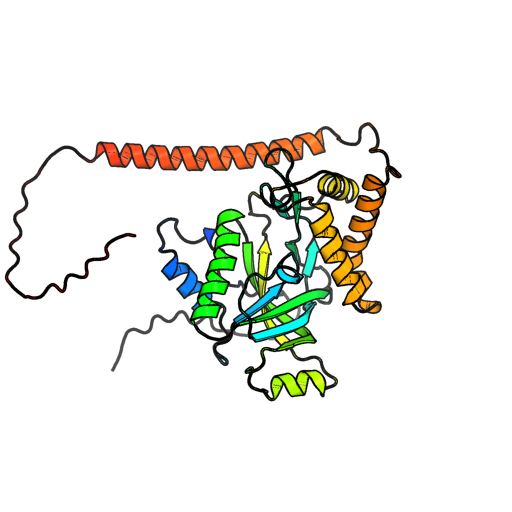.418 14.005 1.00 92.00 78 ARG A C 1
ATOM 613 O O . ARG A 1 78 ? -4.596 4.619 12.905 1.00 92.00 78 ARG A O 1
ATOM 620 N N . SER A 1 79 ? -3.086 3.562 14.196 1.00 94.06 79 SER A N 1
ATOM 621 C CA . SER A 1 79 ? -2.667 2.631 13.153 1.00 94.06 79 SER A CA 1
ATOM 622 C C . SER A 1 79 ? -2.205 1.284 13.693 1.00 94.06 79 SER A C 1
ATOM 624 O O . SER A 1 79 ? -1.678 1.170 14.804 1.00 94.06 79 SER A O 1
ATOM 626 N N . TRP A 1 80 ? -2.423 0.251 12.880 1.00 94.75 80 TRP A N 1
ATOM 627 C CA . TRP A 1 80 ? -2.106 -1.135 13.211 1.00 94.75 80 TRP A CA 1
ATOM 628 C C . TRP A 1 80 ? -1.380 -1.819 12.070 1.00 94.75 80 TRP A C 1
ATOM 630 O O . TRP A 1 80 ? -1.787 -1.702 10.916 1.00 94.75 80 TRP A O 1
ATOM 640 N N . VAL A 1 81 ? -0.387 -2.626 12.418 1.00 96.44 81 VAL A N 1
ATOM 641 C CA . VAL A 1 81 ? 0.120 -3.685 11.551 1.00 96.44 81 VAL A CA 1
ATOM 642 C C . VAL A 1 81 ? -0.850 -4.863 11.591 1.00 96.44 81 VAL A C 1
ATOM 644 O O . VAL A 1 81 ? -1.366 -5.239 12.651 1.00 96.44 81 VAL A O 1
ATOM 647 N N . GLY A 1 82 ? -1.090 -5.456 10.429 1.00 96.19 82 GLY A N 1
ATOM 648 C CA . GLY A 1 82 ? -1.914 -6.647 10.264 1.00 96.19 82 GLY A CA 1
ATOM 649 C C . GLY A 1 82 ? -1.938 -7.091 8.809 1.00 96.19 82 GLY A C 1
ATOM 650 O O . GLY A 1 82 ? -1.048 -6.732 8.037 1.00 96.19 82 GLY A O 1
ATOM 651 N N . TYR A 1 83 ? -2.960 -7.844 8.417 1.00 97.75 83 TYR A N 1
ATOM 652 C CA . TYR A 1 83 ? -3.070 -8.346 7.049 1.00 97.75 83 TYR A CA 1
ATOM 653 C C . TYR A 1 83 ? -4.506 -8.398 6.537 1.00 97.75 83 TYR A C 1
ATOM 655 O O . TYR A 1 83 ? -5.461 -8.447 7.311 1.00 97.75 83 TYR A O 1
ATOM 663 N N . ILE A 1 84 ? -4.631 -8.450 5.214 1.00 97.81 84 ILE A N 1
ATOM 664 C CA . ILE A 1 84 ? -5.859 -8.818 4.498 1.00 97.81 84 ILE A CA 1
ATOM 665 C C . ILE A 1 84 ? -5.680 -10.201 3.858 1.00 97.81 84 ILE A C 1
ATOM 667 O O . ILE A 1 84 ? -4.548 -10.622 3.608 1.00 97.81 84 ILE A O 1
ATOM 671 N N . GLU A 1 85 ? -6.776 -10.911 3.593 1.00 97.00 85 GLU A N 1
ATOM 672 C CA . GLU A 1 85 ? -6.770 -12.231 2.941 1.00 97.00 85 GLU A CA 1
ATOM 673 C C . GLU A 1 85 ? -7.269 -12.145 1.483 1.00 97.00 85 GLU A C 1
ATOM 675 O O . GLU A 1 85 ? -8.007 -11.230 1.124 1.00 97.00 85 GLU A O 1
ATOM 680 N N . GLY A 1 86 ? -6.876 -13.100 0.634 1.00 96.56 86 GLY A N 1
ATOM 681 C CA . GLY A 1 86 ? -7.401 -13.263 -0.730 1.00 96.56 86 GLY A CA 1
ATOM 682 C C . GLY A 1 86 ? -6.648 -12.511 -1.832 1.00 96.56 86 GLY A C 1
ATOM 683 O O . GLY A 1 86 ? -7.074 -12.538 -2.987 1.00 96.56 86 GLY A O 1
ATOM 684 N N . TYR A 1 87 ? -5.507 -11.894 -1.515 1.00 97.44 87 TYR A N 1
ATOM 685 C CA . TYR A 1 87 ? -4.720 -11.099 -2.462 1.00 97.44 87 TYR A CA 1
ATOM 686 C C . TYR A 1 87 ? -3.253 -11.518 -2.513 1.00 97.44 87 TYR A C 1
ATOM 688 O O . TYR A 1 87 ? -2.717 -12.129 -1.597 1.00 97.44 87 TYR A O 1
ATOM 696 N N . ASN A 1 88 ? -2.594 -11.149 -3.604 1.00 96.94 88 ASN A N 1
ATOM 697 C CA . ASN A 1 88 ? -1.158 -11.209 -3.814 1.00 96.94 88 ASN A CA 1
ATOM 698 C C . ASN A 1 88 ? -0.639 -9.793 -4.070 1.00 96.94 88 ASN A C 1
ATOM 700 O O . ASN A 1 88 ? -1.153 -9.097 -4.945 1.00 96.94 88 ASN A O 1
ATOM 704 N N . ARG A 1 89 ? 0.431 -9.391 -3.382 1.00 97.62 89 ARG A N 1
ATOM 705 C CA . ARG A 1 89 ? 1.141 -8.142 -3.686 1.00 97.62 89 ARG A CA 1
ATOM 706 C C . ARG A 1 89 ? 2.066 -8.340 -4.886 1.00 97.62 89 ARG A C 1
ATOM 708 O O . ARG A 1 89 ? 2.877 -9.268 -4.879 1.00 97.62 89 ARG A O 1
ATOM 715 N N . ARG A 1 90 ? 1.961 -7.495 -5.914 1.00 97.38 90 ARG A N 1
ATOM 716 C CA . ARG A 1 90 ? 2.765 -7.587 -7.149 1.00 97.38 90 ARG A CA 1
ATOM 717 C C . ARG A 1 90 ? 3.223 -6.221 -7.643 1.00 97.38 90 ARG A C 1
ATOM 719 O O . ARG A 1 90 ? 2.501 -5.246 -7.489 1.00 97.38 90 ARG A O 1
ATOM 726 N N . PHE A 1 91 ? 4.398 -6.142 -8.263 1.00 96.94 91 PHE A N 1
ATOM 727 C CA . PHE A 1 91 ? 4.946 -4.917 -8.863 1.00 96.94 91 PHE A CA 1
ATOM 728 C C . PHE A 1 91 ? 4.472 -4.758 -10.320 1.00 96.94 91 PHE A C 1
ATOM 730 O O . PHE A 1 91 ? 5.262 -4.644 -11.259 1.00 96.94 91 PHE A O 1
ATOM 737 N N . TYR A 1 92 ? 3.154 -4.825 -10.513 1.00 95.00 92 TYR A N 1
ATOM 738 C CA . TYR A 1 92 ? 2.513 -4.780 -11.836 1.00 95.00 92 TYR A CA 1
ATOM 739 C C . TYR A 1 92 ? 2.014 -3.389 -12.217 1.00 95.00 92 TYR A C 1
ATOM 741 O O . TYR A 1 92 ? 1.570 -3.186 -13.342 1.00 95.00 92 TYR A O 1
ATOM 749 N N . GLN A 1 93 ? 2.112 -2.428 -11.300 1.00 91.88 93 GLN A N 1
ATOM 750 C CA . GLN A 1 93 ? 1.768 -1.047 -11.577 1.00 91.88 93 GLN A CA 1
ATOM 751 C C . GLN A 1 93 ? 3.015 -0.279 -12.008 1.00 91.88 93 GLN A C 1
ATOM 753 O O . GLN A 1 93 ? 4.012 -0.238 -11.287 1.00 91.88 93 GLN A O 1
ATOM 758 N N . GLY A 1 94 ? 2.961 0.329 -13.184 1.00 90.38 94 GLY A N 1
ATOM 759 C CA . GLY A 1 94 ? 3.977 1.231 -13.698 1.00 90.38 94 GLY A CA 1
ATOM 760 C C . GLY A 1 94 ? 3.903 2.604 -13.035 1.00 90.38 94 GLY A C 1
ATOM 761 O O . GLY A 1 94 ? 2.867 3.017 -12.521 1.00 90.38 94 GLY A O 1
ATOM 762 N N . THR A 1 95 ? 5.015 3.334 -13.037 1.00 86.94 95 THR A N 1
ATOM 763 C CA . THR A 1 95 ? 5.018 4.750 -12.654 1.00 86.94 95 THR A CA 1
ATOM 764 C C . THR A 1 95 ? 6.030 5.537 -13.474 1.00 86.94 95 THR A C 1
ATOM 766 O O . THR A 1 95 ? 7.208 5.193 -13.526 1.00 86.94 95 THR A O 1
ATOM 769 N N . THR A 1 96 ? 5.568 6.610 -14.109 1.00 84.88 96 THR A N 1
ATOM 770 C CA . THR A 1 96 ? 6.366 7.454 -15.015 1.00 84.88 96 THR A CA 1
ATOM 771 C C . THR A 1 96 ? 6.818 8.767 -14.380 1.00 84.88 96 THR A C 1
ATOM 773 O O . THR A 1 96 ? 7.469 9.571 -15.034 1.00 84.88 96 THR A O 1
ATOM 776 N N . THR A 1 97 ? 6.464 9.011 -13.117 1.00 78.00 97 THR A N 1
ATOM 777 C CA . THR A 1 97 ? 6.787 10.259 -12.409 1.00 78.00 97 THR A CA 1
ATOM 778 C C . THR A 1 97 ? 7.490 9.972 -11.087 1.00 78.00 97 THR A C 1
ATOM 780 O O . THR A 1 97 ? 8.614 10.415 -10.850 1.00 78.00 97 THR A O 1
ATOM 783 N N . HIS A 1 98 ? 6.858 9.184 -10.217 1.00 83.19 98 HIS A N 1
ATOM 784 C CA . HIS A 1 98 ? 7.325 9.000 -8.847 1.00 83.19 98 HIS A CA 1
ATOM 785 C C . HIS A 1 98 ? 8.627 8.196 -8.774 1.00 83.19 98 HIS A C 1
ATOM 787 O O . HIS A 1 98 ? 9.593 8.645 -8.158 1.00 83.19 98 HIS A O 1
ATOM 793 N N . ARG A 1 99 ? 8.653 6.995 -9.366 1.00 88.94 99 ARG A N 1
ATOM 794 C CA . ARG A 1 99 ? 9.799 6.061 -9.296 1.00 88.94 99 ARG A CA 1
ATOM 795 C C . ARG A 1 99 ? 10.406 5.723 -10.659 1.00 88.94 99 ARG A C 1
ATOM 797 O O . ARG A 1 99 ? 11.248 4.838 -10.742 1.00 88.94 99 ARG A O 1
ATOM 804 N N . GLY A 1 100 ? 10.003 6.438 -11.699 1.00 89.44 100 GLY A N 1
ATOM 805 C CA . GLY A 1 100 ? 10.562 6.339 -13.040 1.00 89.44 100 GLY A CA 1
ATOM 806 C C . GLY A 1 100 ? 10.291 7.611 -13.828 1.00 89.44 100 GLY A C 1
ATOM 807 O O . GLY A 1 100 ? 9.796 8.590 -13.266 1.00 89.44 100 GLY A O 1
ATOM 808 N N . THR A 1 101 ? 10.590 7.561 -15.119 1.00 87.62 101 THR A N 1
ATOM 809 C CA . THR A 1 101 ? 10.275 8.599 -16.109 1.00 87.62 101 THR A CA 1
ATOM 810 C C . THR A 1 101 ? 9.358 8.017 -17.194 1.00 87.62 101 THR A C 1
ATOM 812 O O . THR A 1 101 ? 9.145 6.800 -17.208 1.00 87.62 101 THR A O 1
ATOM 815 N N . PRO A 1 102 ? 8.794 8.824 -18.109 1.00 86.31 102 PRO A N 1
ATOM 816 C CA . PRO A 1 102 ? 8.054 8.298 -19.258 1.00 86.31 102 PRO A CA 1
ATOM 817 C C . PRO A 1 102 ? 8.878 7.335 -20.127 1.00 86.31 102 PRO A C 1
ATOM 819 O O . PRO A 1 102 ? 8.350 6.336 -20.604 1.00 86.31 102 PRO A O 1
ATOM 822 N N . GLU A 1 103 ? 10.176 7.596 -20.292 1.00 86.06 103 GLU A N 1
ATOM 823 C CA . GLU A 1 103 ? 11.098 6.782 -21.097 1.00 86.06 103 GLU A CA 1
ATOM 824 C C . GLU A 1 103 ? 11.568 5.529 -20.347 1.00 86.06 103 GLU A C 1
ATOM 826 O O . GLU A 1 103 ? 11.861 4.502 -20.957 1.00 86.06 103 GLU A O 1
ATOM 831 N N . TRP A 1 104 ? 11.661 5.618 -19.017 1.00 86.81 104 TRP A N 1
ATOM 832 C CA . TRP A 1 104 ? 12.070 4.529 -18.133 1.00 86.81 104 TRP A CA 1
ATOM 833 C C . TRP A 1 104 ? 11.106 4.409 -16.947 1.00 86.81 104 TRP A C 1
ATOM 835 O O . TRP A 1 104 ? 11.418 4.852 -15.833 1.00 86.81 104 TRP A O 1
ATOM 845 N N . PRO A 1 105 ? 9.919 3.807 -17.161 1.00 91.25 105 PRO A N 1
ATOM 846 C CA . PRO A 1 105 ? 8.930 3.670 -16.107 1.00 91.25 105 PRO A CA 1
ATOM 847 C C . PRO A 1 105 ? 9.449 2.773 -14.983 1.00 91.25 105 PRO A C 1
ATOM 849 O O . PRO A 1 105 ? 10.092 1.745 -15.209 1.00 91.25 105 PRO A O 1
ATOM 852 N N . GLY A 1 106 ? 9.125 3.152 -13.754 1.00 93.75 106 GLY A N 1
ATOM 853 C CA . GLY A 1 106 ? 9.324 2.336 -12.567 1.00 93.75 106 GLY A CA 1
ATOM 854 C C . GLY A 1 106 ? 8.229 1.282 -12.401 1.00 93.75 106 GLY A C 1
ATOM 855 O O . GLY A 1 106 ? 7.214 1.317 -13.095 1.00 93.75 106 GLY A O 1
ATOM 856 N N . ARG A 1 107 ? 8.412 0.368 -11.442 1.00 95.00 107 ARG A N 1
ATOM 857 C CA . ARG A 1 107 ? 7.392 -0.582 -10.977 1.00 95.00 107 ARG A CA 1
ATOM 858 C C . ARG A 1 107 ? 7.076 -0.369 -9.498 1.00 95.00 107 ARG A C 1
ATOM 860 O O . ARG A 1 107 ? 7.982 -0.325 -8.663 1.00 95.00 107 ARG A O 1
ATOM 867 N N . VAL A 1 108 ? 5.795 -0.298 -9.159 1.00 94.50 108 VAL A N 1
ATOM 868 C CA . VAL A 1 108 ? 5.278 -0.164 -7.792 1.00 94.50 108 VAL A CA 1
ATOM 869 C C . VAL A 1 108 ? 4.213 -1.219 -7.503 1.00 94.50 108 VAL A C 1
ATOM 871 O O . VAL A 1 108 ? 3.709 -1.896 -8.400 1.00 94.50 108 VAL A O 1
ATOM 874 N N . ALA A 1 109 ? 3.912 -1.399 -6.218 1.00 95.62 109 ALA A N 1
ATOM 875 C CA . ALA A 1 109 ? 3.008 -2.447 -5.767 1.00 95.62 109 ALA A CA 1
ATOM 876 C C . ALA A 1 109 ? 1.547 -2.161 -6.157 1.00 95.62 109 ALA A C 1
ATOM 878 O O . ALA A 1 109 ? 1.062 -1.046 -5.987 1.00 95.62 109 ALA A O 1
ATOM 879 N N . THR A 1 110 ? 0.846 -3.210 -6.572 1.00 94.75 110 THR A N 1
ATOM 880 C CA . THR A 1 110 ? -0.614 -3.340 -6.647 1.00 94.75 110 THR A CA 1
ATOM 881 C C . THR A 1 110 ? -1.023 -4.690 -6.040 1.00 94.75 110 THR A C 1
ATOM 883 O O . THR A 1 110 ? -0.163 -5.515 -5.697 1.00 94.75 110 THR A O 1
ATOM 886 N N . LEU A 1 111 ? -2.325 -4.922 -5.896 1.00 95.75 111 LEU A N 1
ATOM 887 C CA . LEU A 1 111 ? -2.890 -6.191 -5.453 1.00 95.75 111 LEU A CA 1
ATOM 888 C C . LEU A 1 111 ? -3.547 -6.922 -6.618 1.00 95.75 111 LEU A C 1
ATOM 890 O O . LEU A 1 111 ? -4.293 -6.339 -7.397 1.00 95.75 111 LEU A O 1
ATOM 894 N N . VAL A 1 112 ? -3.303 -8.225 -6.704 1.00 94.69 112 VAL A N 1
ATOM 895 C CA . VAL A 1 112 ? -4.014 -9.117 -7.625 1.00 94.69 112 VAL A CA 1
ATOM 896 C C . VAL A 1 112 ? -4.725 -10.211 -6.831 1.00 94.69 112 VAL A C 1
ATOM 898 O O . VAL A 1 112 ? -4.191 -10.632 -5.801 1.00 94.69 112 VAL A O 1
ATOM 901 N N . PRO A 1 113 ? -5.901 -10.695 -7.265 1.00 94.62 113 PRO A N 1
ATOM 902 C CA . PRO A 1 113 ? -6.584 -11.792 -6.587 1.00 94.62 113 PRO A CA 1
ATOM 903 C C . PRO A 1 113 ? -5.680 -13.022 -6.428 1.00 94.62 113 PRO A C 1
ATOM 905 O O . PRO A 1 113 ? -4.934 -13.399 -7.337 1.00 94.62 113 PRO A O 1
ATOM 908 N N . ALA A 1 114 ? -5.726 -13.657 -5.260 1.00 94.88 114 ALA A N 1
ATOM 909 C CA . ALA A 1 114 ? -5.017 -14.902 -5.006 1.00 94.88 114 ALA A CA 1
ATOM 910 C C . ALA A 1 114 ? -5.900 -16.116 -5.301 1.00 94.88 114 ALA A C 1
ATOM 912 O O . ALA A 1 114 ? -7.092 -16.123 -5.015 1.00 94.88 114 ALA A O 1
ATOM 913 N N . ARG A 1 115 ? -5.290 -17.193 -5.815 1.00 93.06 115 ARG A N 1
ATOM 914 C CA . ARG A 1 115 ? -5.983 -18.484 -5.978 1.00 93.06 115 ARG A CA 1
ATOM 915 C C . ARG A 1 115 ? -6.395 -19.082 -4.634 1.00 93.06 115 ARG A C 1
ATOM 917 O O . ARG A 1 115 ? -7.446 -19.699 -4.528 1.00 93.06 115 ARG A O 1
ATOM 924 N N . ASN A 1 116 ? -5.546 -18.924 -3.621 1.00 93.44 116 ASN A N 1
ATOM 925 C CA . ASN A 1 116 ? -5.851 -19.335 -2.263 1.00 93.44 116 ASN A CA 1
ATOM 926 C C . ASN A 1 116 ? -6.468 -18.146 -1.516 1.00 93.44 116 ASN A C 1
ATOM 928 O O . ASN A 1 116 ? -5.793 -17.149 -1.271 1.00 93.44 116 ASN A O 1
ATOM 932 N N . ALA A 1 117 ? -7.730 -18.278 -1.105 1.00 93.50 117 ALA A N 1
ATOM 933 C CA . ALA A 1 117 ? -8.433 -17.256 -0.331 1.00 93.50 117 ALA A CA 1
ATOM 934 C C . ALA A 1 117 ? -7.760 -16.945 1.020 1.00 93.50 117 ALA A C 1
ATOM 936 O O . ALA A 1 117 ? -8.038 -15.913 1.611 1.00 93.50 117 ALA A O 1
ATOM 937 N N . LYS A 1 118 ? -6.866 -17.819 1.504 1.00 94.31 118 LYS A N 1
ATOM 938 C CA . LYS A 1 118 ? -6.061 -17.635 2.720 1.00 94.31 118 LYS A CA 1
ATOM 939 C C . LYS A 1 118 ? -4.685 -17.031 2.477 1.00 94.31 118 LYS A C 1
ATOM 941 O O . LYS A 1 118 ? -3.937 -16.876 3.436 1.00 94.31 118 LYS A O 1
ATOM 946 N N . THR A 1 119 ? -4.335 -16.681 1.238 1.00 97.12 119 THR A N 1
ATOM 947 C CA . THR A 1 119 ? -3.129 -15.887 0.984 1.00 97.12 119 THR A CA 1
ATOM 948 C C . THR A 1 119 ? -3.262 -14.540 1.676 1.00 97.12 119 THR A C 1
ATOM 950 O O . THR A 1 119 ? -4.280 -13.867 1.520 1.00 97.12 119 THR A O 1
ATOM 953 N N . ARG A 1 120 ? -2.239 -14.166 2.445 1.00 97.56 120 ARG A N 1
ATOM 954 C CA . ARG A 1 120 ? -2.225 -12.938 3.238 1.00 97.56 120 ARG A CA 1
ATOM 955 C C . ARG A 1 120 ? -1.335 -11.887 2.601 1.00 97.56 120 ARG A C 1
ATOM 957 O O . ARG A 1 120 ? -0.246 -12.200 2.133 1.00 97.56 120 ARG A O 1
ATOM 964 N N . VAL A 1 121 ? -1.782 -10.639 2.652 1.00 98.38 121 VAL A N 1
ATOM 965 C CA . VAL A 1 121 ? -0.971 -9.463 2.328 1.00 98.38 121 VAL A CA 1
ATOM 966 C C . VAL A 1 121 ? -0.862 -8.623 3.584 1.00 98.38 121 VAL A C 1
ATOM 968 O O . VAL A 1 121 ? -1.863 -8.101 4.074 1.00 98.38 121 VAL A O 1
ATOM 971 N N . TRP A 1 122 ? 0.357 -8.489 4.097 1.00 98.31 122 TRP A N 1
ATOM 972 C CA . TRP A 1 122 ? 0.623 -7.714 5.307 1.00 98.31 122 TRP A CA 1
ATOM 973 C C . TRP A 1 122 ? 0.756 -6.215 5.021 1.00 98.31 122 TRP A C 1
ATOM 975 O O . TRP A 1 122 ? 1.218 -5.792 3.960 1.00 98.31 122 TRP A O 1
ATOM 985 N N . GLY A 1 123 ? 0.359 -5.372 5.958 1.00 98.25 123 GLY A N 1
ATOM 986 C CA . GLY A 1 123 ? 0.408 -3.930 5.765 1.00 98.25 123 GLY A CA 1
ATOM 987 C C . GLY A 1 123 ? 0.007 -3.173 7.013 1.00 98.25 123 GLY A C 1
ATOM 988 O O . GLY A 1 123 ? 0.002 -3.725 8.115 1.00 98.25 123 GLY A O 1
ATOM 989 N N . VAL A 1 124 ? -0.333 -1.903 6.818 1.00 97.88 124 VAL A N 1
ATOM 990 C CA . VAL A 1 124 ? -0.720 -0.998 7.900 1.00 97.88 124 VAL A CA 1
ATOM 991 C C . VAL A 1 124 ? -2.103 -0.431 7.627 1.00 97.88 124 VAL A C 1
ATOM 993 O O . VAL A 1 124 ? -2.349 0.091 6.544 1.00 97.88 124 VAL A O 1
ATOM 996 N N . THR A 1 125 ? -2.993 -0.503 8.610 1.00 96.62 125 THR A N 1
ATOM 997 C CA . THR A 1 125 ? -4.298 0.169 8.572 1.00 96.62 125 THR A CA 1
ATOM 998 C C . THR A 1 125 ? -4.247 1.454 9.382 1.00 96.62 125 THR A C 1
ATOM 1000 O O . THR A 1 125 ? -3.698 1.453 10.482 1.00 96.62 125 THR A O 1
ATOM 1003 N N . TYR A 1 126 ? -4.869 2.516 8.874 1.00 96.12 126 TYR A N 1
ATOM 1004 C CA . TYR A 1 126 ? -4.997 3.821 9.526 1.00 96.12 126 TYR A CA 1
ATOM 1005 C C . TYR A 1 126 ? -6.465 4.117 9.838 1.00 96.12 126 TYR A C 1
ATOM 1007 O O . TYR A 1 126 ? -7.301 4.053 8.939 1.00 96.12 126 TYR A O 1
ATOM 1015 N N . GLU A 1 127 ? -6.777 4.447 11.092 1.00 94.56 127 GLU A N 1
ATOM 1016 C CA . GLU A 1 127 ? -8.080 4.988 11.493 1.00 94.56 127 GLU A CA 1
ATOM 1017 C C . GLU A 1 127 ? -8.081 6.506 11.344 1.00 94.56 127 GLU A C 1
ATOM 1019 O O . GLU A 1 127 ? -7.244 7.194 11.923 1.00 94.56 127 GLU A O 1
ATOM 1024 N N . ILE A 1 128 ? -9.062 7.030 10.622 1.00 94.69 128 ILE A N 1
ATOM 1025 C CA . ILE A 1 128 ? -9.275 8.459 10.435 1.00 94.69 128 ILE A CA 1
ATOM 1026 C C . ILE A 1 128 ? -10.629 8.821 11.030 1.00 94.69 128 ILE A C 1
ATOM 1028 O O . ILE A 1 128 ? -11.645 8.159 10.792 1.00 94.69 128 ILE A O 1
ATOM 1032 N N . GLN A 1 129 ? -10.635 9.895 11.810 1.00 92.38 129 GLN A N 1
ATOM 1033 C CA . GLN A 1 129 ? -11.805 10.393 12.514 1.00 92.38 129 GLN A CA 1
ATOM 1034 C C . GLN A 1 129 ? -11.996 11.878 12.237 1.00 92.38 129 GLN A C 1
ATOM 1036 O O . GLN A 1 129 ? -11.039 12.601 11.990 1.00 92.38 129 GLN A O 1
ATOM 1041 N N . GLY A 1 130 ? -13.238 12.340 12.343 1.00 92.44 130 GLY A N 1
ATOM 1042 C CA . GLY A 1 130 ? -13.562 13.740 12.119 1.00 92.44 130 GLY A CA 1
ATOM 1043 C C . GLY A 1 130 ? -13.693 14.070 10.635 1.00 92.44 130 GLY A C 1
ATOM 1044 O O . GLY A 1 130 ? -12.927 13.638 9.779 1.00 92.44 130 GLY A O 1
ATOM 1045 N N . ARG A 1 131 ? -14.712 14.868 10.327 1.00 90.62 131 ARG A N 1
ATOM 1046 C CA . ARG A 1 131 ? -15.108 15.159 8.950 1.00 90.62 131 ARG A CA 1
ATOM 1047 C C . ARG A 1 131 ? -13.982 15.781 8.117 1.00 90.62 131 ARG A C 1
ATOM 1049 O O . ARG A 1 131 ? -13.792 15.381 6.978 1.00 90.62 131 ARG A O 1
ATOM 1056 N N . LYS A 1 132 ? -13.247 16.728 8.705 1.00 93.62 132 LYS A N 1
ATOM 1057 C CA . LYS A 1 132 ? -12.148 17.445 8.050 1.00 93.62 132 LYS A CA 1
ATOM 1058 C C . LYS A 1 132 ? -11.025 16.499 7.614 1.00 93.62 132 LYS A C 1
ATOM 1060 O O . LYS A 1 132 ? -10.601 16.561 6.468 1.00 93.62 132 LYS A O 1
ATOM 1065 N N . ASP A 1 133 ? -10.575 15.626 8.512 1.00 94.69 133 ASP A N 1
ATOM 1066 C CA . ASP A 1 133 ? -9.453 14.725 8.234 1.00 94.69 133 ASP A CA 1
ATOM 1067 C C . ASP A 1 133 ? -9.864 13.591 7.287 1.00 94.69 133 ASP A C 1
ATOM 1069 O O . ASP A 1 133 ? -9.077 13.193 6.432 1.00 94.69 133 ASP A O 1
ATOM 1073 N N . ILE A 1 134 ? -11.114 13.117 7.379 1.00 94.31 134 ILE A N 1
ATOM 1074 C CA . ILE A 1 134 ? -11.683 12.163 6.415 1.00 94.31 134 ILE A CA 1
ATOM 1075 C C . ILE A 1 134 ? -11.724 12.772 5.011 1.00 94.31 134 ILE A C 1
ATOM 1077 O O . ILE A 1 134 ? -11.272 12.128 4.067 1.00 94.31 134 ILE A O 1
ATOM 1081 N N . ASP A 1 135 ? -12.248 13.993 4.865 1.00 91.25 135 ASP A N 1
ATOM 1082 C CA . ASP A 1 135 ? -12.331 14.661 3.562 1.00 91.25 135 ASP A CA 1
ATOM 1083 C C . ASP A 1 135 ? -10.921 14.883 2.982 1.00 91.25 135 ASP A C 1
ATOM 1085 O O . ASP A 1 135 ? -10.673 14.494 1.845 1.00 91.25 135 ASP A O 1
ATOM 1089 N N . ALA A 1 136 ? -9.963 15.358 3.789 1.00 91.38 136 ALA A N 1
ATOM 1090 C CA . ALA A 1 136 ? -8.572 15.536 3.363 1.00 91.38 136 ALA A CA 1
ATOM 1091 C C . ALA A 1 136 ? -7.883 14.216 2.961 1.00 91.38 136 ALA A C 1
ATOM 1093 O O . ALA A 1 136 ? -7.117 14.177 1.999 1.00 91.38 136 ALA A O 1
ATOM 1094 N N . ALA A 1 137 ? -8.149 13.115 3.673 1.00 91.69 137 ALA A N 1
ATOM 1095 C CA . ALA A 1 137 ? -7.598 11.809 3.323 1.00 91.69 137 ALA A CA 1
ATOM 1096 C C . ALA A 1 137 ? -8.173 11.277 2.003 1.00 91.69 137 ALA A C 1
ATOM 1098 O O . ALA A 1 137 ? -7.430 10.748 1.178 1.00 91.69 137 ALA A O 1
ATOM 1099 N N . LEU A 1 138 ? -9.483 11.429 1.791 1.00 88.56 138 LEU A N 1
ATOM 1100 C CA . LEU A 1 138 ? -10.138 11.035 0.544 1.00 88.56 138 LEU A CA 1
ATOM 1101 C C . LEU A 1 138 ? -9.669 11.890 -0.633 1.00 88.56 138 LEU A C 1
ATOM 1103 O O . LEU A 1 138 ? -9.440 11.341 -1.705 1.00 88.56 138 LEU A O 1
ATOM 1107 N N . GLU A 1 139 ? -9.477 13.194 -0.432 1.00 85.25 139 GLU A N 1
ATOM 1108 C CA . GLU A 1 139 ? -8.885 14.090 -1.430 1.00 85.25 139 GLU A CA 1
ATOM 1109 C C . GLU A 1 139 ? -7.463 13.656 -1.786 1.00 85.25 139 GLU A C 1
ATOM 1111 O O . GLU A 1 139 ? -7.153 13.462 -2.958 1.00 85.25 139 GLU A O 1
ATOM 1116 N N . HIS A 1 140 ? -6.621 13.389 -0.786 1.00 83.38 140 HIS A N 1
ATOM 1117 C CA . HIS A 1 140 ? -5.260 12.920 -1.028 1.00 83.38 140 HIS A CA 1
ATOM 1118 C C . HIS A 1 140 ? -5.221 11.598 -1.815 1.00 83.38 140 HIS A C 1
ATOM 1120 O O . HIS A 1 140 ? -4.403 11.423 -2.719 1.00 83.38 140 HIS A O 1
ATOM 1126 N N . LEU A 1 141 ? -6.102 10.648 -1.487 1.00 79.94 141 LEU A N 1
ATOM 1127 C CA . LEU A 1 141 ? -6.204 9.384 -2.221 1.00 79.94 141 LEU A CA 1
ATOM 1128 C C . LEU A 1 141 ? -6.755 9.579 -3.638 1.00 79.94 141 LEU A C 1
ATOM 1130 O O . LEU A 1 141 ? -6.268 8.953 -4.576 1.00 79.94 141 LEU A O 1
ATOM 1134 N N . ALA A 1 142 ? -7.733 10.463 -3.804 1.00 75.50 142 ALA A N 1
ATOM 1135 C CA . ALA A 1 142 ? -8.313 10.803 -5.094 1.00 75.50 142 ALA A CA 1
ATOM 1136 C C . ALA A 1 142 ? -7.328 11.514 -6.028 1.00 75.50 142 ALA A C 1
ATOM 1138 O O . ALA A 1 142 ? -7.332 11.268 -7.229 1.00 75.50 142 ALA A O 1
ATOM 1139 N N . GLU A 1 143 ? -6.453 12.371 -5.513 1.00 71.12 143 GLU A N 1
ATOM 1140 C CA . GLU A 1 143 ? -5.378 12.961 -6.315 1.00 71.12 143 GLU A CA 1
ATOM 1141 C C . GLU A 1 143 ? -4.433 11.882 -6.841 1.00 71.12 143 GLU A C 1
ATOM 1143 O O . GLU A 1 143 ? -4.013 11.927 -7.998 1.00 71.12 143 GLU A O 1
ATOM 1148 N N . ARG A 1 144 ? -4.145 10.860 -6.025 1.00 68.06 144 ARG A N 1
ATOM 1149 C CA . ARG A 1 144 ? -3.353 9.709 -6.471 1.00 68.06 144 ARG A CA 1
ATOM 1150 C C . ARG A 1 144 ? -4.071 8.933 -7.574 1.00 68.06 144 ARG A C 1
ATOM 1152 O O . ARG A 1 144 ? -3.385 8.541 -8.514 1.00 68.06 144 ARG A O 1
ATOM 1159 N N . GLU A 1 145 ? -5.400 8.806 -7.530 1.00 64.88 145 GLU A N 1
ATOM 1160 C CA . GLU A 1 145 ? -6.194 8.261 -8.648 1.00 64.88 145 GLU A CA 1
ATOM 1161 C C . GLU A 1 145 ? -6.082 9.104 -9.901 1.00 64.88 145 GLU A C 1
ATOM 1163 O O . GLU A 1 145 ? -5.847 8.585 -10.981 1.00 64.88 145 GLU A O 1
ATOM 1168 N N . MET A 1 146 ? -6.270 10.414 -9.783 1.00 52.72 146 MET A N 1
ATOM 1169 C CA . MET A 1 146 ? -6.3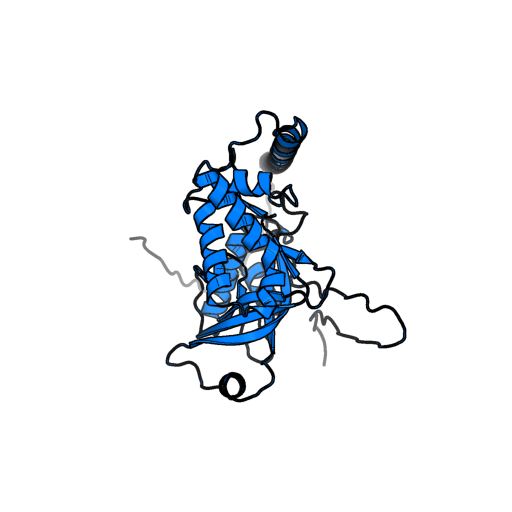56 11.282 -10.951 1.00 52.72 146 MET A CA 1
ATOM 1170 C C . MET A 1 146 ? -4.995 11.474 -11.626 1.00 52.72 146 MET A C 1
ATOM 1172 O O . MET A 1 146 ? -4.934 11.603 -12.845 1.00 52.72 146 MET A O 1
ATOM 1176 N N . ILE A 1 147 ? -3.903 11.457 -10.855 1.00 51.38 147 ILE A N 1
ATOM 1177 C CA . ILE A 1 147 ? -2.533 11.559 -11.377 1.00 51.38 147 ILE A CA 1
ATOM 1178 C C . ILE A 1 147 ? -2.046 10.215 -11.941 1.00 51.38 147 ILE A C 1
ATOM 1180 O O . ILE A 1 147 ? -1.262 10.196 -12.890 1.00 51.38 147 ILE A O 1
ATOM 1184 N N . THR A 1 148 ? -2.477 9.092 -11.360 1.00 51.12 148 THR A N 1
ATOM 1185 C CA . THR A 1 148 ? -1.936 7.756 -11.682 1.00 51.12 148 THR A CA 1
ATOM 1186 C C . THR A 1 148 ? -2.880 6.931 -12.578 1.00 51.12 148 THR A C 1
ATOM 1188 O O . THR A 1 148 ? -2.425 5.997 -13.231 1.00 51.12 148 THR A O 1
ATOM 1191 N N . GLY A 1 149 ? -4.160 7.313 -12.673 1.00 55.66 149 GLY A N 1
ATOM 1192 C CA . GLY A 1 149 ? -5.243 6.636 -13.400 1.00 55.66 149 GLY A CA 1
ATOM 1193 C C . GLY A 1 149 ? -5.611 5.267 -12.816 1.00 55.66 149 GLY A C 1
ATOM 1194 O O . GLY A 1 149 ? -4.757 4.610 -12.232 1.00 55.66 149 GLY A O 1
ATOM 1195 N N . GLY A 1 150 ? -6.856 4.809 -12.998 1.00 63.62 150 GLY A N 1
ATOM 1196 C CA . GLY A 1 150 ? -7.235 3.390 -12.986 1.00 63.62 150 GLY A CA 1
ATOM 1197 C C . GLY A 1 150 ? -7.007 2.568 -11.710 1.00 63.62 150 GLY A C 1
ATOM 1198 O O . GLY A 1 150 ? -6.541 1.425 -11.806 1.00 63.62 150 GLY A O 1
ATOM 1199 N N . TYR A 1 151 ? -7.330 3.088 -10.526 1.00 70.75 151 TYR A N 1
ATOM 1200 C CA . TYR A 1 151 ? -7.519 2.231 -9.355 1.00 70.75 151 TYR A CA 1
ATOM 1201 C C . TYR A 1 151 ? -8.987 2.145 -8.959 1.00 70.75 151 TYR A C 1
ATOM 1203 O O . TYR A 1 151 ? -9.801 3.013 -9.252 1.00 70.75 151 TYR A O 1
ATOM 1211 N N . ARG A 1 152 ? -9.322 1.048 -8.285 1.00 80.81 152 ARG A N 1
ATOM 1212 C CA . ARG A 1 152 ? -10.605 0.857 -7.620 1.00 80.81 152 ARG A CA 1
ATOM 1213 C C . ARG A 1 152 ? -10.424 0.810 -6.111 1.00 80.81 152 ARG A C 1
ATOM 1215 O O . ARG A 1 152 ? -9.360 0.438 -5.608 1.00 80.81 152 ARG A O 1
ATOM 1222 N N . PHE A 1 153 ? -11.499 1.092 -5.393 1.00 83.50 153 PHE A N 1
ATOM 1223 C CA . PHE A 1 153 ? -11.584 0.829 -3.964 1.00 83.50 153 PHE A CA 1
ATOM 1224 C C . PHE A 1 153 ? -12.301 -0.498 -3.724 1.00 83.50 153 PHE A C 1
ATOM 1226 O O . PHE A 1 153 ? -13.358 -0.722 -4.303 1.00 83.50 153 PHE A O 1
ATOM 1233 N N . ASP A 1 154 ? -11.764 -1.331 -2.836 1.00 87.88 154 ASP A N 1
ATOM 1234 C CA . ASP A 1 154 ? -12.436 -2.521 -2.308 1.00 87.88 154 ASP A CA 1
ATOM 1235 C C . ASP A 1 154 ? -12.588 -2.376 -0.782 1.00 87.88 154 ASP A C 1
ATOM 1237 O O . ASP A 1 154 ? -11.667 -1.931 -0.091 1.00 87.88 154 ASP A O 1
ATOM 1241 N N . GLU A 1 155 ? -13.740 -2.780 -0.241 1.00 91.81 155 GLU A N 1
ATOM 1242 C CA . GLU A 1 155 ? -13.913 -2.985 1.203 1.00 91.81 155 GLU A CA 1
ATOM 1243 C C . GLU A 1 155 ? -13.491 -4.418 1.545 1.00 91.81 155 GLU A C 1
ATOM 1245 O O . GLU A 1 155 ? -14.000 -5.380 0.966 1.00 91.81 155 GLU A O 1
ATOM 1250 N N . VAL A 1 156 ? -12.546 -4.573 2.474 1.00 93.81 156 VAL A N 1
ATOM 1251 C CA . VAL A 1 156 ? -11.976 -5.875 2.845 1.00 93.81 156 VAL A CA 1
ATOM 1252 C C . VAL A 1 156 ? -11.877 -6.048 4.358 1.00 93.81 156 VAL A C 1
ATOM 1254 O O . VAL A 1 156 ? -11.720 -5.083 5.107 1.00 93.81 156 VAL A O 1
ATOM 1257 N N . ASP A 1 157 ? -11.917 -7.305 4.801 1.00 94.44 157 ASP A N 1
ATOM 1258 C CA . ASP A 1 157 ? -11.630 -7.684 6.183 1.00 94.44 157 ASP A CA 1
ATOM 1259 C C . ASP A 1 157 ? -10.120 -7.587 6.453 1.00 94.44 157 ASP A C 1
ATOM 1261 O O . ASP A 1 157 ? -9.313 -8.335 5.893 1.00 94.44 157 ASP A O 1
ATOM 1265 N N . PHE A 1 158 ? -9.739 -6.703 7.369 1.00 95.25 158 PHE A N 1
ATOM 1266 C CA . PHE A 1 158 ? -8.392 -6.592 7.914 1.00 95.25 158 PHE A CA 1
ATOM 1267 C C . PHE A 1 158 ? -8.303 -7.261 9.276 1.00 95.25 158 PHE A C 1
ATOM 1269 O O . PHE A 1 158 ? -9.087 -6.972 10.179 1.00 95.25 158 PHE A O 1
ATOM 1276 N N . VAL A 1 159 ? -7.298 -8.111 9.441 1.00 94.31 159 VAL A N 1
ATOM 1277 C CA . VAL A 1 159 ? -6.976 -8.781 10.695 1.00 94.31 159 VAL A CA 1
ATOM 1278 C C . VAL A 1 159 ? -5.840 -8.019 11.370 1.00 94.31 159 VAL A C 1
ATOM 1280 O O . VAL A 1 159 ? -4.682 -8.111 10.957 1.00 94.31 159 VAL A O 1
ATOM 1283 N N . ALA A 1 160 ? -6.174 -7.257 12.407 1.00 91.94 160 ALA A N 1
ATOM 1284 C CA . ALA A 1 160 ? -5.218 -6.455 13.158 1.00 91.94 160 ALA A CA 1
ATOM 1285 C C . ALA A 1 160 ? -4.354 -7.333 14.078 1.00 91.94 160 ALA A C 1
ATOM 1287 O O . ALA A 1 160 ? -4.845 -8.284 14.691 1.00 91.94 160 ALA A O 1
ATOM 1288 N N . ARG A 1 161 ? -3.057 -7.014 14.173 1.00 90.94 161 ARG A N 1
ATOM 1289 C CA . ARG A 1 161 ? -2.074 -7.808 14.932 1.00 90.94 161 ARG A CA 1
ATOM 1290 C C . ARG A 1 161 ? -1.274 -7.007 15.944 1.00 90.94 161 ARG A C 1
ATOM 1292 O O . ARG A 1 161 ? -1.002 -7.512 17.025 1.00 90.94 161 ARG A O 1
ATOM 1299 N N . LYS A 1 162 ? -0.902 -5.772 15.613 1.00 90.12 162 LYS A N 1
ATOM 1300 C CA . LYS A 1 162 ? -0.074 -4.928 16.481 1.00 90.12 162 LYS A CA 1
ATOM 1301 C C . LYS A 1 162 ? -0.477 -3.472 16.320 1.00 90.12 162 LYS A C 1
ATOM 1303 O O . LYS A 1 162 ? -0.400 -2.933 15.221 1.00 90.12 162 LYS A O 1
ATOM 1308 N N . LEU A 1 163 ? -0.904 -2.838 17.410 1.00 90.19 163 LEU A N 1
ATOM 1309 C CA . LEU A 1 163 ? -1.095 -1.388 17.467 1.00 90.19 163 LEU A CA 1
ATOM 1310 C C . LEU A 1 163 ? 0.284 -0.721 17.419 1.00 90.19 163 LEU A C 1
ATOM 1312 O O . LEU A 1 163 ? 1.143 -1.037 18.239 1.00 90.19 163 LEU A O 1
ATOM 1316 N N . ILE A 1 164 ? 0.498 0.175 16.458 1.00 91.94 164 ILE A N 1
ATOM 1317 C CA . ILE A 1 164 ? 1.781 0.878 16.282 1.00 91.94 164 ILE A CA 1
ATOM 1318 C C . ILE A 1 164 ? 1.677 2.382 16.542 1.00 91.94 164 ILE A C 1
ATOM 1320 O O . ILE A 1 164 ? 2.694 3.032 16.760 1.00 91.94 164 ILE A O 1
ATOM 1324 N N . PHE A 1 165 ? 0.463 2.937 16.557 1.00 91.56 165 PHE A N 1
ATOM 1325 C CA . PHE A 1 165 ? 0.230 4.333 16.907 1.00 91.56 165 PHE A CA 1
ATOM 1326 C C . PHE A 1 165 ? -1.168 4.538 17.488 1.00 91.56 165 PHE A C 1
ATOM 1328 O O . PHE A 1 165 ? -2.143 3.998 16.963 1.00 91.56 165 PHE A O 1
ATOM 1335 N N . ALA A 1 166 ? -1.261 5.384 18.513 1.00 89.31 166 ALA A N 1
ATOM 1336 C CA . ALA A 1 166 ? -2.506 5.959 19.005 1.00 89.31 166 ALA A CA 1
ATOM 1337 C C . ALA A 1 166 ? -2.266 7.415 19.425 1.00 89.31 166 ALA A C 1
ATOM 1339 O O . ALA A 1 166 ? -1.344 7.700 20.189 1.00 89.31 166 ALA A O 1
ATOM 1340 N N . ALA A 1 167 ? -3.086 8.340 18.927 1.00 86.38 167 ALA A N 1
ATOM 1341 C CA . ALA A 1 167 ? -2.991 9.748 19.286 1.00 86.38 167 ALA A CA 1
ATOM 1342 C C . ALA A 1 167 ? -3.355 9.945 20.774 1.00 86.38 167 ALA A C 1
ATOM 1344 O O . ALA A 1 167 ? -4.262 9.256 21.249 1.00 86.38 167 ALA A O 1
ATOM 1345 N N . PRO A 1 168 ? -2.737 10.905 21.494 1.00 78.12 168 PRO A N 1
ATOM 1346 C CA . PRO A 1 168 ? -2.898 11.071 22.947 1.00 78.12 168 PRO A CA 1
ATOM 1347 C C . PRO A 1 168 ? -4.343 11.232 23.439 1.00 78.12 168 PRO A C 1
ATOM 1349 O O . PRO A 1 168 ? -4.664 10.820 24.546 1.00 78.12 168 PRO A O 1
ATOM 1352 N N . ASN A 1 169 ? -5.218 11.803 22.606 1.00 70.75 169 ASN A N 1
ATOM 1353 C CA . ASN A 1 169 ? -6.633 12.032 22.922 1.00 70.75 169 ASN A CA 1
ATOM 1354 C C . ASN A 1 169 ? -7.564 11.030 22.224 1.00 70.75 169 ASN A C 1
ATOM 1356 O O . ASN A 1 169 ? -8.758 11.293 22.077 1.00 70.75 169 ASN A O 1
ATOM 1360 N N . SER A 1 170 ? -7.031 9.913 21.726 1.00 66.00 170 SER A N 1
ATOM 1361 C CA . SER A 1 170 ? -7.870 8.847 21.182 1.00 66.00 170 SER A CA 1
ATOM 1362 C C . SER A 1 170 ? -8.654 8.244 22.343 1.00 66.00 170 SER A C 1
ATOM 1364 O O . SER A 1 170 ? -8.020 7.792 23.297 1.00 66.00 170 SER A O 1
ATOM 1366 N N . PRO A 1 171 ? -10.000 8.235 22.304 1.00 63.88 171 PRO A N 1
ATOM 1367 C CA . PRO A 1 171 ? -10.776 7.560 23.331 1.00 63.88 171 PRO A CA 1
ATOM 1368 C C . PRO A 1 171 ? -10.272 6.124 23.457 1.00 63.88 171 PRO A C 1
ATOM 1370 O O . PRO A 1 171 ? -10.131 5.435 22.442 1.00 63.88 171 PRO A O 1
ATOM 1373 N N . GLU A 1 172 ? -9.996 5.677 24.681 1.00 59.12 172 GLU A N 1
ATOM 1374 C CA . GLU A 1 172 ? -9.809 4.256 24.949 1.00 59.12 172 GLU A CA 1
ATOM 1375 C C . GLU A 1 172 ? -11.140 3.551 24.677 1.00 59.12 172 GLU A C 1
ATOM 1377 O O . GLU A 1 172 ? -11.973 3.401 25.569 1.00 59.12 172 GLU A O 1
ATOM 1382 N N . ASP A 1 173 ? -11.387 3.160 23.429 1.00 59.69 173 ASP A N 1
ATOM 1383 C CA . ASP A 1 173 ? -12.535 2.319 23.132 1.00 59.69 173 ASP A CA 1
ATOM 1384 C C . ASP A 1 173 ? -12.255 0.880 23.580 1.00 59.69 173 ASP A C 1
ATOM 1386 O O . ASP A 1 173 ? -11.130 0.376 23.496 1.00 59.69 173 ASP A O 1
ATOM 1390 N N . GLU A 1 174 ? -13.295 0.207 24.081 1.00 58.91 174 GLU A N 1
ATOM 1391 C CA . GLU A 1 174 ? -13.223 -1.201 24.499 1.00 58.91 174 GLU A CA 1
ATOM 1392 C C . GLU A 1 174 ? -12.657 -2.092 23.386 1.00 58.91 174 GLU A C 1
ATOM 1394 O O . GLU A 1 174 ? -11.924 -3.038 23.658 1.00 58.91 174 GLU A O 1
ATOM 1399 N N . TRP A 1 175 ? -12.898 -1.720 22.126 1.00 62.34 175 TRP A N 1
ATOM 1400 C CA . TRP A 1 175 ? -12.346 -2.379 20.947 1.00 62.34 175 TRP A CA 1
ATOM 1401 C C . TRP A 1 175 ? -10.804 -2.407 20.919 1.00 62.34 175 TRP A C 1
ATOM 1403 O O . TRP A 1 175 ? -10.205 -3.423 20.567 1.00 62.34 175 TRP A O 1
ATOM 1413 N N . SER A 1 176 ? -10.133 -1.322 21.321 1.00 59.00 176 SER A N 1
ATOM 1414 C CA . SER A 1 176 ? -8.662 -1.287 21.419 1.00 59.00 176 SER A CA 1
ATOM 1415 C C . SER A 1 176 ? -8.117 -2.134 22.551 1.00 59.00 176 SER A C 1
ATOM 1417 O O . SER A 1 176 ? -7.020 -2.677 22.439 1.00 59.00 176 SER A O 1
ATOM 1419 N N . LYS A 1 177 ? -8.872 -2.233 23.647 1.00 60.53 177 LYS A N 1
ATOM 1420 C CA . LYS A 1 177 ? -8.514 -3.089 24.782 1.00 60.53 177 LYS A CA 1
ATOM 1421 C C . LYS A 1 177 ? -8.668 -4.556 24.398 1.00 60.53 177 LYS A C 1
ATOM 1423 O O . LYS A 1 177 ? -7.771 -5.350 24.656 1.00 60.53 177 LYS A O 1
ATOM 1428 N N . ASP A 1 178 ? -9.739 -4.888 23.683 1.00 59.59 178 ASP A N 1
ATOM 1429 C CA . ASP A 1 178 ? -9.989 -6.224 23.143 1.00 59.59 178 ASP A CA 1
ATOM 1430 C C . ASP A 1 178 ? -8.868 -6.704 22.211 1.00 59.59 178 ASP A C 1
ATOM 1432 O O . ASP A 1 178 ? -8.470 -7.865 22.284 1.00 59.59 178 ASP A O 1
ATOM 1436 N N . LEU A 1 179 ? -8.303 -5.803 21.401 1.00 58.50 179 LEU A N 1
ATOM 1437 C CA . LEU A 1 179 ? -7.158 -6.071 20.520 1.00 58.50 179 LEU A CA 1
ATOM 1438 C C . LEU A 1 179 ? -5.873 -6.496 21.249 1.00 58.50 179 LEU A C 1
ATOM 1440 O O . LEU A 1 179 ? -5.036 -7.163 20.645 1.00 58.50 179 LEU A O 1
ATOM 1444 N N . LEU A 1 180 ? -5.699 -6.092 22.510 1.00 54.09 180 LEU A N 1
ATOM 1445 C CA . LEU A 1 180 ? -4.522 -6.413 23.327 1.00 54.09 180 LEU A CA 1
ATOM 1446 C C . LEU A 1 180 ? -4.752 -7.612 24.261 1.00 54.09 180 LEU A C 1
ATOM 1448 O O . LEU A 1 180 ? -3.787 -8.157 24.791 1.00 54.09 180 LEU A O 1
ATOM 1452 N N . VAL A 1 181 ? -6.013 -8.001 24.488 1.00 52.81 181 VAL A N 1
ATOM 1453 C CA . VAL A 1 181 ? -6.406 -8.921 25.570 1.00 52.81 181 VAL A CA 1
ATOM 1454 C C . VAL A 1 181 ? -7.039 -10.221 25.056 1.00 52.81 181 VAL A C 1
ATOM 1456 O O . VAL A 1 181 ? -6.929 -11.248 25.726 1.00 52.81 181 VAL A O 1
ATOM 1459 N N . LYS A 1 182 ? -7.688 -10.230 23.881 1.00 54.03 182 LYS A N 1
ATOM 1460 C CA . LYS A 1 182 ? -8.359 -11.432 23.353 1.00 54.03 182 LYS A CA 1
ATOM 1461 C C . LYS A 1 182 ? -7.425 -12.286 22.477 1.00 54.03 182 LYS A C 1
ATOM 1463 O O . LYS A 1 182 ? -6.639 -11.741 21.708 1.00 54.03 182 LYS A O 1
ATOM 1468 N N . PRO A 1 183 ? -7.528 -13.629 22.548 1.00 52.00 183 PRO A N 1
ATOM 1469 C CA . PRO A 1 183 ? -6.712 -14.538 21.737 1.00 52.00 183 PRO A CA 1
ATOM 1470 C C . PRO A 1 183 ? -7.082 -14.517 20.244 1.00 52.00 183 PRO A C 1
ATOM 1472 O O . PRO A 1 183 ? -6.243 -14.823 19.397 1.00 52.00 183 PRO A O 1
ATOM 1475 N N . GLU A 1 184 ? -8.321 -14.144 19.911 1.00 59.84 184 GLU A N 1
ATOM 1476 C CA . GLU A 1 184 ? -8.778 -13.996 18.528 1.00 59.84 184 GLU A CA 1
ATOM 1477 C C . GLU A 1 184 ? -8.443 -12.595 17.996 1.00 59.84 184 GLU A C 1
ATOM 1479 O O . GLU A 1 184 ? -8.759 -11.598 18.652 1.00 59.84 184 GLU A O 1
ATOM 1484 N N . PRO A 1 185 ? -7.832 -12.478 16.804 1.00 66.31 185 PRO A N 1
ATOM 1485 C CA . PRO A 1 185 ? -7.424 -11.187 16.276 1.00 66.31 185 PRO A CA 1
ATOM 1486 C C . PRO A 1 185 ? -8.635 -10.357 15.852 1.00 66.31 185 PRO A C 1
ATOM 1488 O O . PRO A 1 185 ? -9.521 -10.842 15.140 1.00 66.31 185 PRO A O 1
ATOM 1491 N N . ALA A 1 186 ? -8.665 -9.084 16.248 1.00 79.56 186 ALA A N 1
ATOM 1492 C CA . ALA A 1 186 ? -9.797 -8.237 15.904 1.00 79.56 186 ALA A CA 1
ATOM 1493 C C . ALA A 1 186 ? -9.830 -7.934 14.399 1.00 79.56 186 ALA A C 1
ATOM 1495 O O . ALA A 1 186 ? -8.800 -7.714 13.751 1.00 79.56 186 ALA A O 1
ATOM 1496 N N . ARG A 1 187 ? -11.050 -7.923 13.856 1.00 87.75 187 ARG A N 1
ATOM 1497 C CA . ARG A 1 187 ? -11.323 -7.705 12.435 1.00 87.75 187 ARG A CA 1
ATOM 1498 C C . ARG A 1 187 ? -11.932 -6.334 12.196 1.00 87.75 187 ARG A C 1
ATOM 1500 O O . ARG A 1 187 ? -12.910 -5.974 12.844 1.00 87.75 187 ARG A O 1
ATOM 1507 N N . LEU A 1 188 ? -11.378 -5.597 11.243 1.00 89.00 188 LEU A N 1
ATOM 1508 C CA . LEU A 1 188 ? -11.868 -4.290 10.814 1.00 89.00 188 LEU A CA 1
ATOM 1509 C C . LEU A 1 188 ? -12.268 -4.356 9.342 1.00 89.00 188 LEU A C 1
ATOM 1511 O O . LEU A 1 188 ? -11.525 -4.906 8.539 1.00 89.00 188 LEU A O 1
ATOM 1515 N N . ASN A 1 189 ? -13.399 -3.747 8.985 1.00 91.19 189 ASN A N 1
ATOM 1516 C CA . ASN A 1 189 ? -13.679 -3.446 7.582 1.00 91.19 189 ASN A CA 1
ATOM 1517 C C . ASN A 1 189 ? -12.856 -2.222 7.196 1.00 91.19 189 ASN A C 1
ATOM 1519 O O . ASN A 1 189 ? -12.981 -1.168 7.830 1.00 91.19 189 ASN A O 1
ATOM 1523 N N . VAL A 1 190 ? -12.000 -2.379 6.196 1.00 94.75 190 VAL A N 1
ATOM 1524 C CA . VAL A 1 190 ? -11.076 -1.341 5.742 1.00 94.75 190 VAL A CA 1
ATOM 1525 C C . VAL A 1 190 ? -11.209 -1.145 4.246 1.00 94.75 190 VAL A C 1
ATOM 1527 O O . VAL A 1 190 ? -11.551 -2.064 3.509 1.00 94.75 190 VAL A O 1
ATOM 1530 N N . GLN A 1 191 ? -10.892 0.060 3.800 1.00 94.19 191 GLN A N 1
ATOM 1531 C CA . GLN A 1 191 ? -10.819 0.400 2.393 1.00 94.19 191 GLN A CA 1
ATOM 1532 C C . GLN A 1 191 ? -9.404 0.135 1.893 1.00 94.19 191 GLN A C 1
ATOM 1534 O O . GLN A 1 191 ? -8.425 0.611 2.478 1.00 94.19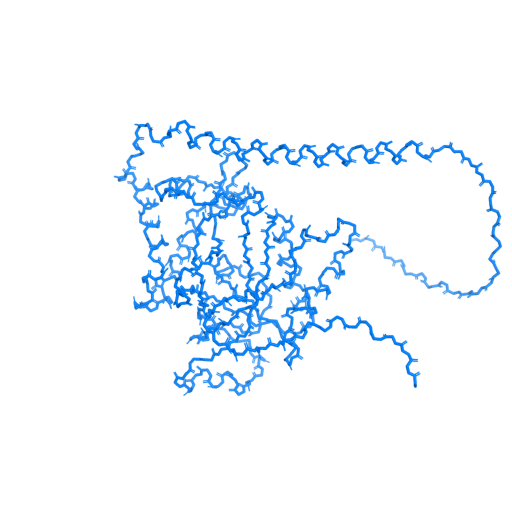 191 GLN A O 1
ATOM 1539 N N . VAL A 1 192 ? -9.291 -0.618 0.807 1.00 92.44 192 VAL A N 1
ATOM 1540 C CA . VAL A 1 192 ? -8.039 -0.851 0.091 1.00 92.44 192 VAL A CA 1
ATOM 1541 C C . VAL A 1 192 ? -8.163 -0.333 -1.332 1.00 92.44 192 VAL A C 1
ATOM 1543 O O . VAL A 1 192 ? -9.234 -0.336 -1.923 1.00 92.44 192 VAL A O 1
ATOM 1546 N N . TYR A 1 193 ? -7.049 0.130 -1.873 1.00 87.81 193 TYR A N 1
ATOM 1547 C CA . TYR A 1 193 ? -6.990 0.854 -3.130 1.00 87.81 193 TYR A CA 1
ATOM 1548 C C . TYR A 1 193 ? -6.145 0.088 -4.145 1.00 87.81 193 TYR A C 1
ATOM 1550 O O . TYR A 1 193 ? -4.956 -0.091 -3.902 1.00 87.81 193 TYR A O 1
ATOM 1558 N N . ILE A 1 194 ? -6.708 -0.411 -5.242 1.00 89.56 194 ILE A N 1
ATOM 1559 C CA . ILE A 1 194 ? -6.086 -1.448 -6.083 1.00 89.56 194 ILE A CA 1
ATOM 1560 C C . ILE A 1 194 ? -6.013 -1.003 -7.539 1.00 89.56 194 ILE A C 1
ATOM 1562 O O . ILE A 1 194 ? -7.032 -0.658 -8.122 1.00 89.56 194 ILE A O 1
ATOM 1566 N N . ALA A 1 195 ? -4.819 -1.067 -8.135 1.00 85.81 195 ALA A N 1
ATOM 1567 C CA . ALA A 1 195 ? -4.630 -0.715 -9.539 1.00 85.81 195 ALA A CA 1
ATOM 1568 C C . ALA A 1 195 ? -5.144 -1.843 -10.431 1.00 85.81 195 ALA A C 1
ATOM 1570 O O . ALA A 1 195 ? -4.753 -3.002 -10.238 1.00 85.81 195 ALA A O 1
ATOM 1571 N N . GLU A 1 196 ? -5.986 -1.511 -11.405 1.00 81.19 196 GLU A N 1
ATOM 1572 C CA . GLU A 1 196 ? -6.643 -2.496 -12.262 1.00 81.19 196 GLU A CA 1
ATOM 1573 C C . GLU A 1 196 ? -5.925 -2.700 -13.600 1.00 81.19 196 GLU A C 1
ATOM 1575 O O . GLU A 1 196 ? -5.300 -1.771 -14.100 1.00 81.19 196 GLU A O 1
ATOM 1580 N N . PRO A 1 197 ? -6.070 -3.869 -14.253 1.00 80.25 197 PRO A N 1
ATOM 1581 C CA . PRO A 1 197 ? -5.525 -4.095 -15.593 1.00 80.25 197 PRO A CA 1
ATOM 1582 C C . PRO A 1 197 ? -6.007 -3.120 -16.676 1.00 80.25 197 PRO A C 1
ATOM 1584 O O . PRO A 1 197 ? -5.323 -2.951 -17.677 1.00 80.25 197 PRO A O 1
ATOM 1587 N N . GLY A 1 198 ? -7.171 -2.484 -16.492 1.00 74.25 198 GLY A N 1
ATOM 1588 C CA . GLY A 1 198 ? -7.679 -1.447 -17.400 1.00 74.25 198 GLY A CA 1
ATOM 1589 C C . GLY A 1 198 ? -6.966 -0.094 -17.272 1.00 74.25 198 GLY A C 1
ATOM 1590 O O . GLY A 1 198 ? -7.205 0.804 -18.075 1.00 74.25 198 GLY A O 1
ATOM 1591 N N . ASN A 1 199 ? -6.094 0.064 -16.275 1.00 76.38 199 ASN A N 1
ATOM 1592 C CA . ASN A 1 199 ? -5.291 1.260 -16.070 1.00 76.38 199 ASN A CA 1
ATOM 1593 C C . ASN A 1 199 ? -4.188 1.364 -17.142 1.00 76.38 199 ASN A C 1
ATOM 1595 O O . ASN A 1 199 ? -3.414 0.417 -17.290 1.00 76.38 199 ASN A O 1
ATOM 1599 N N . PRO A 1 200 ? -4.020 2.516 -17.824 1.00 79.12 200 PRO A N 1
ATOM 1600 C CA . PRO A 1 200 ? -2.930 2.729 -18.784 1.00 79.12 200 PRO A CA 1
ATOM 1601 C C . PRO A 1 200 ? -1.522 2.494 -18.218 1.00 79.12 200 PRO A C 1
ATOM 1603 O O . PRO A 1 200 ? -0.593 2.197 -18.963 1.00 79.12 200 PRO A O 1
ATOM 1606 N N . GLN A 1 201 ? -1.349 2.646 -16.905 1.00 83.56 201 GLN A N 1
ATOM 1607 C CA . GLN A 1 201 ? -0.088 2.408 -16.211 1.00 83.56 201 GLN A CA 1
ATOM 1608 C C . GLN A 1 201 ? 0.051 0.969 -15.689 1.00 83.56 201 GLN A C 1
ATOM 1610 O O . GLN A 1 201 ? 1.099 0.628 -15.143 1.00 83.56 201 GLN A O 1
ATOM 1615 N N . TYR A 1 202 ? -0.947 0.099 -15.853 1.00 87.06 202 TYR A N 1
ATOM 1616 C CA . TYR A 1 202 ? -0.827 -1.307 -15.478 1.00 87.06 202 TYR A CA 1
ATOM 1617 C C . TYR A 1 202 ? -0.007 -2.066 -16.521 1.00 87.06 202 TYR A C 1
ATOM 1619 O O . TYR A 1 202 ? -0.460 -2.374 -17.618 1.00 87.06 202 TYR A O 1
ATOM 1627 N N . ILE A 1 203 ? 1.224 -2.398 -16.150 1.00 89.38 203 ILE A N 1
ATOM 1628 C CA . ILE A 1 203 ? 2.201 -3.080 -17.011 1.00 89.38 203 ILE A CA 1
ATOM 1629 C C . ILE A 1 203 ? 2.229 -4.596 -16.785 1.00 89.38 203 ILE A C 1
ATOM 1631 O O . ILE A 1 203 ? 2.994 -5.302 -17.438 1.00 89.38 203 ILE A O 1
ATOM 1635 N N . GLY A 1 204 ? 1.421 -5.092 -15.844 1.00 91.06 204 GLY A N 1
ATOM 1636 C CA . GLY A 1 204 ? 1.156 -6.512 -15.657 1.00 91.06 204 GLY A CA 1
ATOM 1637 C C . GLY A 1 204 ? 2.356 -7.360 -15.244 1.00 91.06 204 GLY A C 1
ATOM 1638 O O . GLY A 1 204 ? 3.405 -6.870 -14.795 1.00 91.06 204 GLY A O 1
ATOM 1639 N N . ASP A 1 205 ? 2.139 -8.669 -15.369 1.00 93.25 205 ASP A N 1
ATOM 1640 C CA . ASP A 1 205 ? 3.140 -9.687 -15.086 1.00 93.25 205 ASP A CA 1
ATOM 1641 C C . ASP A 1 205 ? 4.266 -9.675 -16.120 1.00 93.25 205 ASP A C 1
ATOM 1643 O O . ASP A 1 205 ? 4.069 -9.403 -17.301 1.00 93.25 205 ASP A O 1
ATOM 1647 N N . ALA A 1 206 ? 5.468 -9.979 -15.653 1.00 93.56 206 ALA A N 1
ATOM 1648 C CA . ALA A 1 206 ? 6.665 -10.096 -16.471 1.00 93.56 206 ALA A CA 1
ATOM 1649 C C . ALA A 1 206 ? 7.640 -11.052 -15.771 1.00 93.56 206 ALA A C 1
ATOM 1651 O O . ALA A 1 206 ? 7.556 -11.206 -14.550 1.00 93.56 206 ALA A O 1
ATOM 1652 N N . PRO A 1 207 ? 8.609 -11.659 -16.476 1.00 96.19 207 PRO A N 1
ATOM 1653 C CA . PRO A 1 207 ? 9.651 -12.442 -15.817 1.00 96.19 207 PRO A CA 1
ATOM 1654 C C . PRO A 1 207 ? 10.317 -11.642 -14.688 1.00 96.19 207 PRO A C 1
ATOM 1656 O O . PRO A 1 207 ? 10.568 -10.440 -14.835 1.00 96.19 207 PRO A O 1
ATOM 1659 N N . LEU A 1 208 ? 10.586 -12.286 -13.550 1.00 94.12 208 LEU A N 1
ATOM 1660 C CA . LEU A 1 208 ? 11.124 -11.612 -12.363 1.00 94.12 208 LEU A CA 1
ATOM 1661 C C . LEU A 1 208 ? 12.440 -10.883 -12.662 1.00 94.12 208 LEU A C 1
ATOM 1663 O O . LEU A 1 208 ? 12.683 -9.807 -12.127 1.00 94.12 208 LEU A O 1
ATOM 1667 N N . GLU A 1 209 ? 13.259 -11.420 -13.561 1.00 93.31 209 GLU A N 1
ATOM 1668 C CA . GLU A 1 209 ? 14.508 -10.827 -14.029 1.00 93.31 209 GLU A CA 1
ATOM 1669 C C . GLU A 1 209 ? 14.277 -9.500 -14.759 1.00 93.31 209 GLU A C 1
ATOM 1671 O O . GLU A 1 209 ? 15.047 -8.556 -14.572 1.00 93.31 209 GLU A O 1
ATOM 1676 N N . VAL A 1 210 ? 13.210 -9.417 -15.560 1.00 93.38 210 VAL A N 1
ATOM 1677 C CA . VAL A 1 210 ? 12.808 -8.193 -16.265 1.00 93.38 210 VAL A CA 1
ATOM 1678 C C . VAL A 1 210 ? 12.318 -7.161 -15.256 1.00 93.38 210 VAL A C 1
ATOM 1680 O O . VAL A 1 210 ? 12.770 -6.015 -15.289 1.00 93.38 210 VAL A O 1
ATOM 1683 N N . GLN A 1 211 ? 11.458 -7.572 -14.316 1.00 96.38 211 GLN A N 1
ATOM 1684 C CA . GLN A 1 211 ? 10.972 -6.695 -13.247 1.00 96.38 211 GLN A CA 1
ATOM 1685 C C . GLN A 1 211 ? 12.131 -6.153 -12.400 1.00 96.38 211 GLN A C 1
ATOM 1687 O O . GLN A 1 211 ? 12.207 -4.950 -12.152 1.00 96.38 211 GLN A O 1
ATOM 1692 N N . ALA A 1 212 ? 13.058 -7.022 -11.997 1.00 95.81 212 ALA A N 1
ATOM 1693 C CA . ALA A 1 212 ? 14.212 -6.665 -11.186 1.00 95.81 212 ALA A CA 1
ATOM 1694 C C . ALA A 1 212 ? 15.159 -5.707 -11.919 1.00 95.81 212 ALA A C 1
ATOM 1696 O O . ALA A 1 212 ? 15.546 -4.690 -11.350 1.00 95.81 212 ALA A O 1
ATOM 1697 N N . ASN A 1 213 ? 15.487 -5.965 -13.189 1.00 91.12 213 ASN A N 1
ATOM 1698 C CA . ASN A 1 213 ? 16.306 -5.045 -13.985 1.00 91.12 213 ASN A CA 1
ATOM 1699 C C . ASN A 1 213 ? 15.624 -3.677 -14.157 1.00 91.12 213 ASN A C 1
ATOM 1701 O O . ASN A 1 213 ? 16.295 -2.648 -14.086 1.00 91.12 213 ASN A O 1
ATOM 1705 N N . GLN A 1 214 ? 14.302 -3.654 -14.351 1.00 93.88 214 GLN A N 1
ATOM 1706 C CA . GLN A 1 214 ? 13.549 -2.405 -14.448 1.00 93.88 214 GLN A CA 1
ATOM 1707 C C . GLN A 1 214 ? 13.623 -1.607 -13.140 1.00 93.88 214 GLN A C 1
ATOM 1709 O O . GLN A 1 214 ? 14.008 -0.440 -13.152 1.00 93.88 214 GLN A O 1
ATOM 1714 N N . ILE A 1 215 ? 13.346 -2.253 -12.004 1.00 96.06 215 ILE A N 1
ATOM 1715 C CA . ILE A 1 215 ? 13.417 -1.630 -10.674 1.00 96.06 215 ILE A CA 1
ATOM 1716 C C . ILE A 1 215 ? 14.842 -1.170 -10.340 1.00 96.06 215 ILE A C 1
ATOM 1718 O O . ILE A 1 215 ? 15.013 -0.106 -9.752 1.00 96.06 215 ILE A O 1
ATOM 1722 N N . ALA A 1 216 ? 15.866 -1.937 -10.718 1.00 94.69 216 ALA A N 1
ATOM 1723 C CA . ALA A 1 216 ? 17.261 -1.610 -10.434 1.00 94.69 216 ALA A CA 1
ATOM 1724 C C . ALA A 1 216 ? 17.739 -0.322 -11.128 1.00 94.69 216 ALA A C 1
ATOM 1726 O O . ALA A 1 216 ? 18.643 0.338 -10.617 1.00 94.69 216 ALA A O 1
ATOM 1727 N N . LYS A 1 217 ? 17.150 0.028 -12.278 1.00 91.19 217 LYS A N 1
ATOM 1728 C CA . LYS A 1 217 ? 17.570 1.164 -13.116 1.00 91.19 217 LYS A CA 1
ATOM 1729 C C . LYS A 1 217 ? 16.643 2.372 -13.032 1.00 91.19 217 LYS A C 1
ATOM 1731 O O . LYS A 1 217 ? 17.109 3.498 -13.183 1.00 91.19 217 LYS A O 1
ATOM 1736 N N . ALA A 1 218 ? 15.348 2.154 -12.815 1.00 94.44 218 ALA A N 1
ATOM 1737 C CA . ALA A 1 218 ? 14.369 3.230 -12.812 1.00 94.44 218 ALA A CA 1
ATOM 1738 C C . ALA A 1 218 ? 14.592 4.198 -11.637 1.00 94.44 218 ALA A C 1
ATOM 1740 O O . ALA A 1 218 ? 14.797 3.796 -10.488 1.00 94.44 218 ALA A O 1
ATOM 1741 N N . THR A 1 219 ? 14.538 5.493 -11.940 1.00 94.25 219 THR A N 1
ATOM 1742 C CA . THR A 1 219 ? 14.601 6.588 -10.969 1.00 94.25 219 THR A CA 1
ATOM 1743 C C . THR A 1 219 ? 13.609 7.658 -11.393 1.00 94.25 219 THR A C 1
ATOM 1745 O O . THR A 1 219 ? 13.575 8.037 -12.559 1.00 94.25 219 THR A O 1
ATOM 1748 N N . GLY A 1 220 ? 12.793 8.124 -10.450 1.00 91.44 220 GLY A N 1
ATOM 1749 C CA . GLY A 1 220 ? 11.851 9.222 -10.665 1.00 91.44 220 GLY A CA 1
ATOM 1750 C C . GLY A 1 220 ? 12.088 10.358 -9.677 1.00 91.44 220 GLY A C 1
ATOM 1751 O O . GLY A 1 220 ? 13.057 10.347 -8.914 1.00 91.44 220 GLY A O 1
ATOM 1752 N N . HIS A 1 221 ? 11.175 11.327 -9.632 1.00 88.50 221 HIS A N 1
ATOM 1753 C CA . HIS A 1 221 ? 11.331 12.501 -8.765 1.00 88.50 221 HIS A CA 1
ATOM 1754 C C . HIS A 1 221 ? 11.265 12.165 -7.259 1.00 88.50 221 HIS A C 1
ATOM 1756 O O . HIS A 1 221 ? 11.736 12.943 -6.435 1.00 88.50 221 HIS A O 1
ATOM 1762 N N . CYS A 1 222 ? 10.685 11.019 -6.866 1.00 87.38 222 CYS A N 1
ATOM 1763 C CA . CYS A 1 222 ? 10.710 10.532 -5.477 1.00 87.38 222 CYS A CA 1
ATOM 1764 C C . CYS A 1 222 ? 11.962 9.699 -5.151 1.00 87.38 222 CYS A C 1
ATOM 1766 O O . CYS A 1 222 ? 12.015 9.083 -4.080 1.00 87.38 222 CYS A O 1
ATOM 1768 N N . GLY A 1 223 ? 12.936 9.653 -6.061 1.00 92.31 223 GLY A N 1
ATOM 1769 C CA . GLY A 1 223 ? 14.173 8.896 -5.938 1.00 92.31 223 GLY A CA 1
ATOM 1770 C C . GLY A 1 223 ? 14.143 7.541 -6.658 1.00 92.31 223 GLY A C 1
ATOM 1771 O O . GLY A 1 223 ? 13.198 7.235 -7.398 1.00 92.31 223 GLY A O 1
ATOM 1772 N N . PRO A 1 224 ? 15.178 6.714 -6.437 1.00 95.69 224 PRO A N 1
ATOM 1773 C CA . PRO A 1 224 ? 15.323 5.410 -7.074 1.00 95.69 224 PRO A CA 1
ATOM 1774 C C . PRO A 1 224 ? 14.130 4.485 -6.814 1.00 95.69 224 PRO A C 1
ATOM 1776 O O . PRO A 1 224 ? 13.527 4.502 -5.732 1.00 95.69 224 PRO A O 1
ATOM 1779 N N . ASN A 1 225 ? 13.786 3.634 -7.781 1.00 96.94 225 ASN A N 1
ATOM 1780 C CA . ASN A 1 225 ? 12.737 2.632 -7.591 1.00 96.94 225 ASN A CA 1
ATOM 1781 C C . ASN A 1 225 ? 13.158 1.551 -6.585 1.00 96.94 225 ASN A C 1
ATOM 1783 O O . ASN A 1 225 ? 12.309 1.010 -5.874 1.00 96.94 225 ASN A O 1
ATOM 1787 N N . VAL A 1 226 ? 14.457 1.261 -6.481 1.00 97.00 226 VAL A N 1
ATOM 1788 C CA . VAL A 1 226 ? 14.991 0.299 -5.505 1.00 97.00 226 VAL A CA 1
ATOM 1789 C C . VAL A 1 226 ? 14.603 0.663 -4.071 1.00 97.00 226 VAL A C 1
ATOM 1791 O O . VAL A 1 226 ? 14.220 -0.220 -3.310 1.00 97.00 226 VAL A O 1
ATOM 1794 N N . ASP A 1 227 ? 14.567 1.952 -3.724 1.00 96.75 227 ASP A N 1
ATOM 1795 C CA . ASP A 1 227 ? 14.179 2.408 -2.384 1.00 96.75 227 ASP A CA 1
ATOM 1796 C C . ASP A 1 227 ? 12.734 2.036 -2.046 1.00 96.75 227 ASP A C 1
ATOM 1798 O O . ASP A 1 227 ? 12.416 1.742 -0.896 1.00 96.75 227 ASP A O 1
ATOM 1802 N N . TYR A 1 228 ? 11.840 2.050 -3.040 1.00 96.81 228 TYR A N 1
ATOM 1803 C CA . TYR A 1 228 ? 10.456 1.623 -2.849 1.00 96.81 228 TYR A CA 1
ATOM 1804 C C . TYR A 1 228 ? 10.390 0.129 -2.514 1.00 96.81 228 TYR A C 1
ATOM 1806 O O . TYR A 1 228 ? 9.685 -0.265 -1.585 1.00 96.81 228 TYR A O 1
ATOM 1814 N N . LEU A 1 229 ? 11.134 -0.696 -3.259 1.00 97.94 229 LEU A N 1
ATOM 1815 C CA . LEU A 1 229 ? 11.184 -2.139 -3.039 1.00 97.94 229 LEU A CA 1
ATOM 1816 C C . LEU A 1 229 ? 11.780 -2.468 -1.670 1.00 97.94 229 LEU A C 1
ATOM 1818 O O . LEU A 1 229 ? 11.163 -3.205 -0.904 1.00 97.94 229 LEU A O 1
ATOM 1822 N N . PHE A 1 230 ? 12.937 -1.896 -1.337 1.00 97.94 230 PHE A N 1
ATOM 1823 C CA . PHE A 1 230 ? 13.621 -2.222 -0.089 1.00 97.94 230 PHE A CA 1
ATOM 1824 C C . PHE A 1 230 ? 12.865 -1.738 1.145 1.00 97.94 230 PHE A C 1
ATOM 1826 O O . PHE A 1 230 ? 12.803 -2.480 2.114 1.00 97.94 230 PHE A O 1
ATOM 1833 N N . ARG A 1 231 ? 12.156 -0.603 1.092 1.00 98.25 231 ARG A N 1
ATOM 1834 C CA . ARG A 1 231 ? 11.265 -0.195 2.196 1.00 98.25 231 ARG A CA 1
ATOM 1835 C C . ARG A 1 231 ? 10.136 -1.195 2.452 1.00 98.25 231 ARG A C 1
ATOM 1837 O O . ARG A 1 231 ? 9.796 -1.441 3.606 1.00 98.25 231 ARG A O 1
ATOM 1844 N N . LEU A 1 232 ? 9.561 -1.784 1.398 1.00 98.00 232 LEU A N 1
ATOM 1845 C CA . LEU A 1 232 ? 8.566 -2.851 1.554 1.00 98.00 232 LEU A CA 1
ATOM 1846 C C . LEU A 1 232 ? 9.186 -4.129 2.121 1.00 98.00 232 LEU A C 1
ATOM 1848 O O . LEU A 1 232 ? 8.592 -4.764 2.987 1.00 98.00 232 LEU A O 1
ATOM 1852 N N . VAL A 1 233 ? 10.370 -4.506 1.644 1.00 98.06 233 VAL A N 1
ATOM 1853 C CA . VAL A 1 233 ? 11.087 -5.697 2.118 1.00 98.06 233 VAL A CA 1
ATOM 1854 C C . VAL A 1 233 ? 11.493 -5.545 3.582 1.00 98.06 233 VAL A C 1
ATOM 1856 O O . VAL A 1 233 ? 11.344 -6.492 4.348 1.00 98.06 233 VAL A O 1
ATOM 1859 N N . ASP A 1 234 ? 11.957 -4.364 3.984 1.00 98.31 234 ASP A N 1
ATOM 1860 C CA . ASP A 1 234 ? 12.317 -4.058 5.367 1.00 98.31 234 ASP A CA 1
ATOM 1861 C C . ASP A 1 234 ? 11.098 -4.159 6.281 1.00 98.31 234 ASP A C 1
ATOM 1863 O O . ASP A 1 234 ? 11.175 -4.814 7.318 1.00 98.31 234 ASP A O 1
ATOM 1867 N N . PHE A 1 235 ? 9.950 -3.615 5.860 1.00 98.38 235 PHE A N 1
ATOM 1868 C CA . PHE A 1 235 ? 8.686 -3.816 6.568 1.00 98.38 235 PHE A CA 1
ATOM 1869 C C . PHE A 1 235 ? 8.345 -5.306 6.705 1.00 98.38 235 PHE A C 1
ATOM 1871 O O . PHE A 1 235 ? 8.060 -5.767 7.807 1.00 98.38 235 PHE A O 1
ATOM 1878 N N . VAL A 1 236 ? 8.423 -6.081 5.614 1.00 97.62 236 VAL A N 1
ATOM 1879 C CA . VAL A 1 236 ? 8.129 -7.523 5.653 1.00 97.62 236 VAL A CA 1
ATOM 1880 C C . VAL A 1 236 ? 9.058 -8.254 6.621 1.00 97.62 236 VAL A C 1
ATOM 1882 O O . VAL A 1 236 ? 8.597 -9.050 7.432 1.00 97.62 236 VAL A O 1
ATOM 1885 N N . ARG A 1 237 ? 10.359 -7.957 6.593 1.00 97.06 237 ARG A N 1
ATOM 1886 C CA . ARG A 1 237 ? 11.347 -8.579 7.487 1.00 97.06 237 ARG A CA 1
ATOM 1887 C C . ARG A 1 237 ? 11.134 -8.230 8.961 1.00 97.06 237 ARG A C 1
ATOM 1889 O O . ARG A 1 237 ? 11.497 -9.035 9.812 1.00 97.06 237 ARG A O 1
ATOM 1896 N N . GLN A 1 238 ? 10.604 -7.044 9.256 1.00 96.88 238 GLN A N 1
ATOM 1897 C CA . GLN A 1 238 ? 10.414 -6.557 10.626 1.00 96.88 238 GLN A CA 1
ATOM 1898 C C . GLN A 1 238 ? 9.076 -6.983 11.232 1.00 96.88 238 GLN A C 1
ATOM 1900 O O . GLN A 1 238 ? 9.015 -7.287 12.421 1.00 96.88 238 GLN A O 1
ATOM 1905 N N . GLU A 1 239 ? 8.009 -6.987 10.434 1.00 96.69 239 GLU A N 1
ATOM 1906 C CA . GLU A 1 239 ? 6.637 -7.047 10.947 1.00 96.69 239 GLU A CA 1
ATOM 1907 C C . GLU A 1 239 ? 5.889 -8.342 10.586 1.00 96.69 239 GLU A C 1
ATOM 1909 O O . GLU A 1 239 ? 4.868 -8.639 11.206 1.00 96.69 239 GLU A O 1
ATOM 1914 N N . VAL A 1 240 ? 6.367 -9.132 9.614 1.00 95.94 240 VAL A N 1
ATOM 1915 C CA . VAL A 1 240 ? 5.675 -10.354 9.165 1.00 95.94 240 VAL A CA 1
ATOM 1916 C C . VAL A 1 240 ? 6.203 -11.591 9.908 1.00 95.94 240 VAL A C 1
ATOM 1918 O O . VAL A 1 240 ? 7.408 -11.857 9.871 1.00 95.94 240 VAL A O 1
ATOM 1921 N N . PRO A 1 241 ? 5.329 -12.390 10.553 1.00 95.62 241 PRO A N 1
ATOM 1922 C CA . PRO A 1 241 ? 5.703 -13.656 11.182 1.00 95.62 241 PRO A CA 1
ATOM 1923 C C . PRO A 1 241 ? 6.319 -14.646 10.188 1.00 95.62 241 PRO A C 1
ATOM 1925 O O . PRO A 1 241 ? 5.968 -14.669 9.007 1.00 95.62 241 PRO A O 1
ATOM 1928 N N . LYS A 1 242 ? 7.216 -15.513 10.672 1.00 94.88 242 LYS A N 1
ATOM 1929 C CA . LYS A 1 242 ? 7.990 -16.440 9.825 1.00 94.88 242 LYS A CA 1
ATOM 1930 C C . LYS A 1 242 ? 7.101 -17.373 9.003 1.00 94.88 242 LYS A C 1
ATOM 1932 O O . LYS A 1 242 ? 7.408 -17.649 7.847 1.00 94.88 242 LYS A O 1
ATOM 1937 N N . GLU A 1 243 ? 6.008 -17.834 9.595 1.00 94.12 243 GLU A N 1
ATOM 1938 C CA . GLU A 1 243 ? 4.992 -18.691 8.986 1.00 94.12 243 GLU A CA 1
ATOM 1939 C C . GLU A 1 243 ? 4.272 -18.031 7.800 1.00 94.12 243 GLU A C 1
ATOM 1941 O O . GLU A 1 243 ? 3.857 -18.725 6.873 1.00 94.12 243 GLU A O 1
ATOM 1946 N N . ASP A 1 244 ? 4.197 -16.698 7.781 1.00 95.81 244 ASP A N 1
ATOM 1947 C CA . ASP A 1 244 ? 3.504 -15.929 6.749 1.00 95.81 244 ASP A CA 1
ATOM 1948 C C . ASP A 1 244 ? 4.454 -15.392 5.665 1.00 95.81 244 ASP A C 1
ATOM 1950 O O . ASP A 1 244 ? 3.992 -14.943 4.613 1.00 95.81 244 ASP A O 1
ATOM 1954 N N . LEU A 1 245 ? 5.779 -15.502 5.846 1.00 95.44 245 LEU A N 1
ATOM 1955 C CA . LEU A 1 245 ? 6.771 -15.071 4.846 1.00 95.44 245 LEU A CA 1
ATOM 1956 C C . LEU A 1 245 ? 6.607 -15.781 3.495 1.00 95.44 245 LEU A C 1
ATOM 1958 O O . LEU A 1 245 ? 6.984 -15.227 2.462 1.00 95.44 245 LEU A O 1
ATOM 1962 N N . LEU A 1 246 ? 6.009 -16.978 3.475 1.00 95.69 246 LEU A N 1
ATOM 1963 C CA . LEU A 1 246 ? 5.716 -17.694 2.231 1.00 95.69 246 LEU A CA 1
ATOM 1964 C C . LEU A 1 246 ? 4.764 -16.906 1.320 1.00 95.69 246 LEU A C 1
ATOM 1966 O O . LEU A 1 246 ? 4.872 -17.001 0.097 1.00 95.69 246 LEU A O 1
ATOM 1970 N N . PHE A 1 247 ? 3.853 -16.110 1.893 1.00 96.50 247 PHE A N 1
ATOM 1971 C CA . PHE A 1 247 ? 2.919 -15.291 1.121 1.00 96.50 247 PHE A CA 1
ATOM 1972 C C . PHE A 1 247 ? 3.615 -14.089 0.466 1.00 96.50 247 PHE A C 1
ATOM 1974 O O . PHE A 1 247 ? 3.184 -13.623 -0.588 1.00 96.50 247 PHE A O 1
ATOM 1981 N N . GLU A 1 248 ? 4.744 -13.648 1.027 1.00 95.62 248 GLU A N 1
ATOM 1982 C CA . GLU A 1 248 ? 5.578 -12.558 0.506 1.00 95.62 248 GLU A CA 1
ATOM 1983 C C . GLU A 1 248 ? 6.803 -13.064 -0.277 1.00 95.62 248 GLU A C 1
ATOM 1985 O O . GLU A 1 248 ? 7.673 -12.270 -0.642 1.00 95.62 248 GLU A O 1
ATOM 1990 N N . LYS A 1 249 ? 6.880 -14.368 -0.596 1.00 96.25 249 LYS A N 1
ATOM 1991 C CA . LYS A 1 249 ? 8.028 -14.963 -1.308 1.00 96.25 249 LYS A CA 1
ATOM 1992 C C . LYS A 1 249 ? 8.381 -14.203 -2.590 1.00 96.25 249 LYS A C 1
ATOM 1994 O O . LYS A 1 249 ? 9.550 -13.949 -2.844 1.00 96.25 249 LYS A O 1
ATOM 1999 N N . TYR A 1 250 ? 7.372 -13.779 -3.353 1.00 97.56 250 TYR A N 1
ATOM 2000 C CA . TYR A 1 250 ? 7.555 -12.960 -4.555 1.00 97.56 250 TYR A CA 1
ATOM 2001 C C . TYR A 1 250 ? 8.370 -11.685 -4.283 1.00 97.56 250 TYR A C 1
ATOM 2003 O O . TYR A 1 250 ? 9.294 -11.373 -5.030 1.00 97.56 250 TYR A O 1
ATOM 2011 N N . LEU A 1 251 ? 8.044 -10.956 -3.211 1.00 97.25 251 LEU A N 1
ATOM 2012 C CA . LEU A 1 251 ? 8.720 -9.711 -2.857 1.00 97.25 251 LEU A CA 1
ATOM 2013 C C . LEU A 1 251 ? 10.173 -9.978 -2.445 1.00 97.25 251 LEU A C 1
ATOM 2015 O O . LEU A 1 251 ? 11.076 -9.238 -2.835 1.00 97.25 251 LEU A O 1
ATOM 2019 N N . LEU A 1 252 ? 10.394 -11.055 -1.686 1.00 97.31 252 LEU A N 1
ATOM 2020 C CA . LEU A 1 252 ? 11.719 -11.469 -1.229 1.00 97.31 252 LEU A CA 1
ATOM 2021 C C . LEU A 1 252 ? 12.607 -11.911 -2.402 1.00 97.31 252 LEU A C 1
ATOM 2023 O O . LEU A 1 252 ? 13.727 -11.415 -2.524 1.00 97.31 252 LEU A O 1
ATOM 2027 N N . ASP A 1 253 ? 12.093 -12.754 -3.300 1.00 97.69 253 ASP A N 1
ATOM 2028 C CA . ASP A 1 253 ? 12.798 -13.192 -4.511 1.00 97.69 253 ASP A CA 1
ATOM 2029 C C . ASP A 1 253 ? 13.145 -11.994 -5.412 1.00 97.69 253 ASP A C 1
ATOM 2031 O O . ASP A 1 253 ? 14.280 -11.860 -5.874 1.00 97.69 253 ASP A O 1
ATOM 2035 N N . LEU A 1 254 ? 12.184 -11.083 -5.623 1.00 97.62 254 LEU A N 1
ATOM 2036 C CA . LEU A 1 254 ? 12.387 -9.867 -6.411 1.00 97.62 254 LEU A CA 1
ATOM 2037 C C . LEU A 1 254 ? 13.490 -8.989 -5.806 1.00 97.62 254 LEU A C 1
ATOM 2039 O O . LEU A 1 254 ? 14.352 -8.498 -6.534 1.00 97.62 254 LEU A O 1
ATOM 2043 N N . SER A 1 255 ? 13.501 -8.825 -4.480 1.00 97.00 255 SER A N 1
ATOM 2044 C CA . SER A 1 255 ? 14.531 -8.051 -3.779 1.00 97.00 255 SER A CA 1
ATOM 2045 C C . SER A 1 255 ? 15.926 -8.649 -3.925 1.00 97.00 255 SER A C 1
ATOM 2047 O O . SER A 1 255 ? 16.880 -7.910 -4.159 1.00 97.00 255 SER A O 1
ATOM 2049 N N . GLN A 1 256 ? 16.038 -9.980 -3.879 1.00 95.50 256 GLN A N 1
ATOM 2050 C CA . GLN A 1 256 ? 17.310 -10.664 -4.072 1.00 95.50 256 GLN A CA 1
ATOM 2051 C C . GLN A 1 256 ? 17.836 -10.456 -5.495 1.00 95.50 256 GLN A C 1
ATOM 2053 O O . GLN A 1 256 ? 19.009 -10.139 -5.677 1.00 95.50 256 GLN A O 1
ATOM 2058 N N . LEU A 1 257 ? 16.969 -10.566 -6.507 1.00 95.38 257 LEU A N 1
ATOM 2059 C CA . LEU A 1 257 ? 17.354 -10.322 -7.899 1.00 95.38 257 LEU A CA 1
ATOM 2060 C C . LEU A 1 257 ? 17.780 -8.871 -8.144 1.00 95.38 257 LEU A C 1
ATOM 2062 O O . LEU A 1 257 ? 18.751 -8.636 -8.860 1.00 95.38 257 LEU A O 1
ATOM 2066 N N . VAL A 1 258 ? 17.086 -7.897 -7.549 1.00 94.94 258 VAL A N 1
ATOM 2067 C CA . VAL A 1 258 ? 17.482 -6.482 -7.633 1.00 94.94 258 VAL A CA 1
ATOM 2068 C C . VAL A 1 258 ? 18.859 -6.268 -7.005 1.00 94.94 258 VAL A C 1
ATOM 2070 O O . VAL A 1 258 ? 19.695 -5.583 -7.595 1.00 94.94 258 VAL A O 1
ATOM 2073 N N . GLU A 1 259 ? 19.132 -6.883 -5.857 1.00 92.31 259 GLU A N 1
ATOM 2074 C CA . GLU A 1 259 ? 20.434 -6.784 -5.193 1.00 92.31 259 GLU A CA 1
ATOM 2075 C C . GLU A 1 259 ? 21.558 -7.433 -6.022 1.00 92.31 259 GLU A C 1
ATOM 2077 O O . GLU A 1 259 ? 22.651 -6.871 -6.149 1.00 92.31 259 GLU A O 1
ATOM 2082 N N . ASP A 1 260 ? 21.284 -8.570 -6.670 1.00 89.25 260 ASP A N 1
ATOM 2083 C CA . ASP A 1 260 ? 22.221 -9.229 -7.588 1.00 89.25 260 ASP A CA 1
ATOM 2084 C C . ASP A 1 260 ? 22.577 -8.327 -8.786 1.00 89.25 260 ASP A C 1
ATOM 2086 O O . ASP A 1 260 ? 23.743 -8.259 -9.187 1.00 89.25 260 ASP A O 1
ATOM 2090 N N . TYR A 1 261 ? 21.594 -7.605 -9.342 1.00 85.56 261 TYR A N 1
ATOM 2091 C CA . TYR A 1 261 ? 21.825 -6.644 -10.426 1.00 85.56 261 TYR A CA 1
ATOM 2092 C C . TYR A 1 261 ? 22.633 -5.428 -9.962 1.00 85.56 261 TYR A C 1
ATOM 2094 O O . TYR A 1 261 ? 23.556 -5.006 -10.656 1.00 85.56 261 TYR A O 1
ATOM 2102 N N . ARG A 1 262 ? 22.334 -4.875 -8.779 1.00 84.94 262 ARG A N 1
ATOM 2103 C CA . ARG A 1 262 ? 23.062 -3.714 -8.228 1.00 84.94 262 ARG A CA 1
ATOM 2104 C C . ARG A 1 262 ? 24.511 -4.045 -7.880 1.00 84.94 262 ARG A C 1
ATOM 2106 O O . ARG A 1 262 ? 25.407 -3.233 -8.096 1.00 84.94 262 ARG A O 1
ATOM 2113 N N . SER A 1 263 ? 24.748 -5.248 -7.365 1.00 81.88 263 SER A N 1
ATOM 2114 C CA . SER A 1 263 ? 26.081 -5.734 -6.996 1.00 81.88 263 SER A CA 1
ATOM 2115 C C . SER A 1 263 ? 26.901 -6.257 -8.182 1.00 81.88 263 SER A C 1
ATOM 2117 O O . SER A 1 263 ? 28.005 -6.752 -7.972 1.00 81.88 263 SER A O 1
ATOM 2119 N N . HIS A 1 264 ? 26.387 -6.149 -9.417 1.00 72.25 264 HIS A N 1
ATOM 2120 C CA . HIS A 1 264 ? 27.002 -6.674 -10.645 1.00 72.25 264 HIS A CA 1
ATOM 2121 C C . HIS A 1 264 ? 27.277 -8.194 -10.611 1.00 72.25 264 HIS A C 1
ATOM 2123 O O . HIS A 1 264 ? 28.018 -8.711 -11.444 1.00 72.25 264 HIS A O 1
ATOM 2129 N N . ARG A 1 265 ? 26.666 -8.935 -9.672 1.00 59.84 265 ARG A N 1
ATOM 2130 C CA . ARG A 1 265 ? 26.781 -10.402 -9.558 1.00 59.84 265 ARG A CA 1
ATOM 2131 C C . ARG A 1 265 ? 26.026 -11.135 -10.662 1.00 59.84 265 ARG A C 1
ATOM 2133 O O . ARG A 1 265 ? 26.340 -12.281 -10.968 1.00 59.84 265 ARG A O 1
ATOM 2140 N N . LYS A 1 266 ? 25.052 -10.462 -11.272 1.00 55.84 266 LYS A N 1
ATOM 2141 C CA . LYS A 1 266 ? 24.426 -10.860 -12.530 1.00 55.84 266 LYS A CA 1
ATOM 2142 C C . LYS A 1 266 ? 24.686 -9.775 -13.566 1.00 55.84 266 LYS A C 1
ATOM 2144 O O . LYS A 1 266 ? 24.232 -8.643 -13.410 1.00 55.84 266 LYS A O 1
ATOM 2149 N N . SER A 1 267 ? 25.398 -10.125 -14.633 1.00 53.81 267 SER A N 1
ATOM 2150 C CA . SER A 1 267 ? 25.314 -9.376 -15.882 1.00 53.81 267 SER A CA 1
ATOM 2151 C C . SER A 1 267 ? 24.012 -9.767 -16.576 1.00 53.81 267 SER A C 1
ATOM 2153 O O . SER A 1 267 ? 23.589 -10.924 -16.528 1.00 53.81 267 SER A O 1
ATOM 2155 N N . LEU A 1 268 ? 23.339 -8.794 -17.195 1.00 49.84 268 LEU A N 1
ATOM 2156 C CA . LEU A 1 268 ? 22.218 -9.103 -18.078 1.00 49.84 268 LEU A CA 1
ATOM 2157 C C . LEU A 1 268 ? 22.710 -10.116 -19.113 1.00 49.84 268 LEU A C 1
ATOM 2159 O O . LEU A 1 268 ? 23.772 -9.882 -19.699 1.00 49.84 268 LEU A O 1
ATOM 2163 N N . PRO A 1 269 ? 21.987 -11.216 -19.366 1.00 44.62 269 PRO A N 1
ATOM 2164 C CA . PRO A 1 269 ? 22.344 -12.052 -20.487 1.00 44.62 269 PRO A CA 1
ATOM 2165 C C . PRO A 1 269 ? 22.273 -11.181 -21.744 1.00 44.62 269 PRO A C 1
ATOM 2167 O O . PRO A 1 269 ? 21.220 -10.619 -22.070 1.00 44.62 269 PRO A O 1
ATOM 2170 N N . ASN A 1 270 ? 23.412 -11.025 -22.422 1.00 38.12 270 ASN A N 1
ATOM 2171 C CA . ASN A 1 270 ? 23.466 -10.388 -23.730 1.00 38.12 270 ASN A CA 1
ATOM 2172 C C . ASN A 1 270 ? 22.465 -11.127 -24.632 1.00 38.12 270 ASN A C 1
ATOM 2174 O O . ASN A 1 270 ? 22.657 -12.302 -24.929 1.00 38.12 270 ASN A O 1
ATOM 2178 N N . GLY A 1 271 ? 21.368 -10.458 -25.000 1.00 43.75 271 GLY A N 1
ATOM 2179 C CA . GLY A 1 271 ? 20.309 -11.020 -25.849 1.00 43.75 271 GLY A CA 1
ATOM 2180 C C . GLY A 1 271 ? 18.942 -11.262 -25.190 1.00 43.75 271 GLY A C 1
ATOM 2181 O O . GLY A 1 271 ? 18.020 -11.653 -25.896 1.00 43.75 271 GLY A O 1
ATOM 2182 N N . PHE A 1 272 ? 18.752 -10.996 -23.889 1.00 42.53 272 PHE A N 1
ATOM 2183 C CA . PHE A 1 272 ? 17.451 -11.209 -23.213 1.00 42.53 272 PHE A CA 1
ATOM 2184 C C . PHE A 1 272 ? 16.442 -10.058 -23.314 1.00 42.53 272 PHE A C 1
ATOM 2186 O O . PHE A 1 272 ? 15.318 -10.179 -22.830 1.00 42.53 272 PHE A O 1
ATOM 2193 N N . PHE A 1 273 ? 16.784 -8.965 -23.997 1.00 46.69 273 PHE A N 1
ATOM 2194 C CA . PHE A 1 273 ? 15.744 -8.196 -24.671 1.00 46.69 273 PHE A CA 1
ATOM 2195 C C . PHE A 1 273 ? 15.425 -8.953 -25.955 1.00 46.69 273 PHE A C 1
ATOM 2197 O O . PHE A 1 273 ? 15.906 -8.586 -27.026 1.00 46.69 273 PHE A O 1
ATOM 2204 N N . SER A 1 274 ? 14.644 -10.037 -25.851 1.00 47.59 274 SER A N 1
ATOM 2205 C CA . SER A 1 274 ? 13.963 -10.519 -27.045 1.00 47.59 274 SER A CA 1
ATOM 2206 C C . SER A 1 274 ? 13.195 -9.325 -27.599 1.00 47.59 274 SER A C 1
ATOM 2208 O O . SER A 1 274 ? 12.693 -8.481 -26.848 1.00 47.59 274 SER A O 1
ATOM 2210 N N . GLN A 1 275 ? 13.149 -9.214 -28.917 1.00 44.88 275 GLN A N 1
ATOM 2211 C CA . GLN A 1 275 ? 12.422 -8.159 -29.608 1.00 44.88 275 GLN A CA 1
ATOM 2212 C C . GLN A 1 275 ? 11.011 -7.966 -29.020 1.00 44.88 275 GLN A C 1
ATOM 2214 O O . GLN A 1 275 ? 10.570 -6.837 -28.902 1.00 44.88 275 GLN A O 1
ATOM 2219 N N . ALA A 1 276 ? 10.398 -9.028 -28.481 1.00 42.50 276 ALA A N 1
ATOM 2220 C CA . ALA A 1 276 ? 9.139 -9.006 -27.742 1.00 42.50 276 ALA A CA 1
ATOM 2221 C C . ALA A 1 276 ? 9.124 -8.149 -26.457 1.00 42.50 276 ALA A C 1
ATOM 2223 O O . ALA A 1 276 ? 8.120 -7.505 -26.196 1.00 42.50 276 ALA A O 1
ATOM 2224 N N . ALA A 1 277 ? 10.191 -8.090 -25.651 1.00 43.91 277 ALA A N 1
ATOM 2225 C CA . ALA A 1 277 ? 10.226 -7.223 -24.462 1.00 43.91 277 ALA A CA 1
ATOM 2226 C C . ALA A 1 277 ? 10.347 -5.738 -24.842 1.00 43.91 277 ALA A C 1
ATOM 2228 O O . ALA A 1 277 ? 9.750 -4.883 -24.195 1.00 43.91 277 ALA A O 1
ATOM 2229 N N . ARG A 1 278 ? 11.090 -5.436 -25.917 1.00 48.28 278 ARG A N 1
ATOM 2230 C CA . ARG A 1 278 ? 11.133 -4.091 -26.515 1.00 48.28 278 ARG A CA 1
ATOM 2231 C C . ARG A 1 278 ? 9.800 -3.728 -27.163 1.00 48.28 278 ARG A C 1
ATOM 2233 O O . ARG A 1 278 ? 9.292 -2.656 -26.882 1.00 48.28 278 ARG A O 1
ATOM 2240 N N . MET A 1 279 ? 9.207 -4.647 -27.921 1.00 49.84 279 MET A N 1
ATOM 2241 C CA . MET A 1 279 ? 7.902 -4.479 -28.560 1.00 49.84 279 MET A CA 1
ATOM 2242 C C . MET A 1 279 ? 6.773 -4.346 -27.541 1.00 49.84 279 MET A C 1
ATOM 2244 O O . MET A 1 279 ? 5.909 -3.523 -27.753 1.00 49.84 279 MET A O 1
ATOM 2248 N N . ALA A 1 280 ? 6.785 -5.063 -26.414 1.00 49.28 280 ALA A N 1
ATOM 2249 C CA . ALA A 1 280 ? 5.765 -4.913 -25.372 1.00 49.28 280 ALA A CA 1
ATOM 2250 C C . ALA A 1 280 ? 5.864 -3.554 -24.657 1.00 49.28 280 ALA A C 1
ATOM 2252 O O . ALA A 1 280 ? 4.848 -2.964 -24.294 1.00 49.28 280 ALA A O 1
ATOM 2253 N N . ILE A 1 281 ? 7.086 -3.039 -24.474 1.00 48.41 281 ILE A N 1
ATOM 2254 C CA . ILE A 1 281 ? 7.318 -1.691 -23.941 1.00 48.41 281 ILE A CA 1
ATOM 2255 C C . ILE A 1 281 ? 6.912 -0.632 -24.980 1.00 48.41 281 ILE A C 1
ATOM 2257 O O . ILE A 1 281 ? 6.232 0.323 -24.623 1.00 48.41 281 ILE A O 1
ATOM 2261 N N . GLU A 1 282 ? 7.262 -0.815 -26.256 1.00 48.22 282 GLU A N 1
ATOM 2262 C CA . GLU A 1 282 ? 6.889 0.082 -27.360 1.00 48.22 282 GLU A CA 1
ATOM 2263 C C . GLU A 1 282 ? 5.382 0.056 -27.661 1.00 48.22 282 GLU A C 1
ATOM 2265 O O . GLU A 1 282 ? 4.796 1.109 -27.872 1.00 48.22 282 GLU A O 1
ATOM 2270 N N . GLU A 1 283 ? 4.716 -1.099 -27.625 1.00 49.81 283 GLU A N 1
ATOM 2271 C CA . GLU A 1 283 ? 3.260 -1.232 -27.772 1.00 49.81 283 GLU A CA 1
ATOM 2272 C C . GLU A 1 283 ? 2.532 -0.599 -26.587 1.00 49.81 283 GLU A C 1
ATOM 2274 O O . GLU A 1 283 ? 1.570 0.138 -26.790 1.00 49.81 283 GLU A O 1
ATOM 2279 N N . SER A 1 284 ? 3.007 -0.811 -25.355 1.00 50.62 284 SER A N 1
ATOM 2280 C CA . SER A 1 284 ? 2.456 -0.146 -24.169 1.00 50.62 284 SER A CA 1
ATOM 2281 C C . SER A 1 284 ? 2.621 1.379 -24.246 1.00 50.62 284 SER A C 1
ATOM 2283 O O . SER A 1 284 ? 1.670 2.114 -23.967 1.00 50.62 284 SER A O 1
ATOM 2285 N N . TYR A 1 285 ? 3.782 1.863 -24.698 1.00 44.25 285 TYR A N 1
ATOM 2286 C CA . TYR A 1 285 ? 4.082 3.286 -24.889 1.00 44.25 285 TYR A CA 1
ATOM 2287 C C . TYR A 1 285 ? 3.261 3.918 -26.028 1.00 44.25 285 TYR A C 1
ATOM 2289 O O . TYR A 1 285 ? 2.679 4.990 -25.869 1.00 44.25 285 TYR A O 1
ATOM 2297 N N . ASN A 1 286 ? 3.133 3.232 -27.165 1.00 43.38 286 ASN A N 1
ATOM 2298 C CA . ASN A 1 286 ? 2.353 3.707 -28.307 1.00 43.38 286 ASN A CA 1
ATOM 2299 C C . ASN A 1 286 ? 0.847 3.679 -28.026 1.00 43.38 286 ASN A C 1
ATOM 2301 O O . ASN A 1 286 ? 0.137 4.583 -28.452 1.00 43.38 286 ASN A O 1
ATOM 2305 N N . SER A 1 287 ? 0.351 2.695 -27.272 1.00 45.19 287 SER A N 1
ATOM 2306 C CA . SER A 1 287 ? -1.067 2.605 -26.902 1.00 45.19 287 SER A CA 1
ATOM 2307 C C . SER A 1 287 ? -1.464 3.686 -25.885 1.00 45.19 287 SER A C 1
ATOM 2309 O O . SER A 1 287 ? -2.536 4.285 -25.985 1.00 45.19 287 SER A O 1
ATOM 2311 N N . SER A 1 288 ? -0.567 4.024 -24.952 1.00 42.84 288 SER A N 1
ATOM 2312 C CA . SER A 1 288 ? -0.773 5.130 -24.006 1.00 42.84 288 SER A CA 1
ATOM 2313 C C . SER A 1 288 ? -0.652 6.514 -24.663 1.00 42.84 288 SER A C 1
ATOM 2315 O O . SER A 1 288 ? -1.446 7.402 -24.346 1.00 42.84 288 SER A O 1
ATOM 2317 N N . ASN A 1 289 ? 0.245 6.691 -25.641 1.00 41.44 289 ASN A N 1
ATOM 2318 C CA . ASN A 1 289 ? 0.306 7.915 -26.448 1.00 41.44 289 ASN A CA 1
ATOM 2319 C C . ASN A 1 289 ? -0.886 8.057 -27.401 1.00 41.44 289 ASN A C 1
ATOM 2321 O O . ASN A 1 289 ? -1.466 9.135 -27.461 1.00 41.44 289 ASN A O 1
ATOM 2325 N N . ALA A 1 290 ? -1.325 6.983 -28.062 1.00 41.72 290 ALA A N 1
ATOM 2326 C CA . ALA A 1 290 ? -2.519 7.002 -28.907 1.00 41.72 290 ALA A CA 1
ATOM 2327 C C . ALA A 1 290 ? -3.782 7.335 -28.095 1.00 41.72 290 ALA A C 1
ATOM 2329 O O . ALA A 1 290 ? -4.610 8.124 -28.542 1.00 41.72 290 ALA A O 1
ATOM 2330 N N . ALA A 1 291 ? -3.915 6.811 -26.871 1.00 43.47 291 ALA A N 1
ATOM 2331 C CA . ALA A 1 291 ? -5.015 7.167 -25.974 1.00 43.47 291 ALA A CA 1
ATOM 2332 C C . ALA A 1 291 ? -4.981 8.649 -25.542 1.00 43.47 291 ALA A C 1
ATOM 2334 O O . ALA A 1 291 ? -6.035 9.275 -25.403 1.00 43.47 291 ALA A O 1
ATOM 2335 N N . ASN A 1 292 ? -3.788 9.226 -25.362 1.00 40.31 292 ASN A N 1
ATOM 2336 C CA . ASN A 1 292 ? -3.611 10.645 -25.043 1.00 40.31 292 ASN A CA 1
ATOM 2337 C C . ASN A 1 292 ? -3.834 11.559 -26.258 1.00 40.31 292 ASN A C 1
ATOM 2339 O O . ASN A 1 292 ? -4.472 12.601 -26.123 1.00 40.31 292 ASN A O 1
ATOM 2343 N N . GLU A 1 293 ? -3.374 11.173 -27.449 1.00 41.66 293 GLU A N 1
ATOM 2344 C CA . GLU A 1 293 ? -3.637 11.897 -28.697 1.00 41.66 293 GLU A CA 1
ATOM 2345 C C . GLU A 1 293 ? -5.120 11.860 -29.060 1.00 41.66 293 GLU A C 1
ATOM 2347 O O . GLU A 1 293 ? -5.674 12.883 -29.458 1.00 41.66 293 GLU A O 1
ATOM 2352 N N . HIS A 1 294 ? -5.805 10.734 -28.837 1.00 40.06 294 HIS A N 1
ATOM 2353 C CA . HIS A 1 294 ? -7.240 10.648 -29.086 1.00 40.06 294 HIS A CA 1
ATOM 2354 C C . HIS A 1 294 ? -8.032 11.534 -28.113 1.00 40.06 294 HIS A C 1
ATOM 2356 O O . HIS A 1 294 ? -8.902 12.282 -28.556 1.00 40.06 294 HIS A O 1
ATOM 2362 N N . LYS A 1 295 ? -7.667 11.567 -26.822 1.00 42.09 295 LYS A N 1
ATOM 2363 C CA . LYS A 1 295 ? -8.252 12.503 -25.841 1.00 42.09 295 LYS A CA 1
ATOM 2364 C C . LYS A 1 295 ? -7.994 13.971 -26.199 1.00 42.09 295 LYS A C 1
ATOM 2366 O O . LYS A 1 295 ? -8.926 14.768 -26.149 1.00 42.09 295 LYS A O 1
ATOM 2371 N N . ASN A 1 296 ? -6.780 14.315 -26.629 1.00 37.38 296 ASN A N 1
ATOM 2372 C CA . ASN A 1 296 ? -6.444 15.676 -27.058 1.00 37.38 296 ASN A CA 1
ATOM 2373 C C . ASN A 1 296 ? -7.163 16.072 -28.359 1.00 37.38 296 ASN A C 1
ATOM 2375 O O . ASN A 1 296 ? -7.586 17.219 -28.486 1.00 37.38 296 ASN A O 1
ATOM 2379 N N . SER A 1 297 ? -7.356 15.135 -29.295 1.00 39.56 297 SER A N 1
ATOM 2380 C CA . SER A 1 297 ? -8.095 15.377 -30.542 1.00 39.56 297 SER A CA 1
ATOM 2381 C C . SER A 1 297 ? -9.584 15.625 -30.286 1.00 39.56 297 SER A C 1
ATOM 2383 O O . SER A 1 297 ? -10.115 16.629 -30.752 1.00 39.56 297 SER A O 1
ATOM 2385 N N . VAL A 1 298 ? -10.223 14.811 -29.435 1.00 44.09 298 VAL A N 1
ATOM 2386 C CA . VAL A 1 298 ? -11.635 14.967 -29.047 1.00 44.09 298 VAL A CA 1
ATOM 2387 C C . VAL A 1 298 ? -11.851 16.283 -28.293 1.00 44.09 298 VAL A C 1
ATOM 2389 O O . VAL A 1 298 ? -12.803 17.005 -28.576 1.00 44.09 298 VAL A O 1
ATOM 2392 N N . GLN A 1 299 ? -10.921 16.659 -27.410 1.00 37.06 299 GLN A N 1
ATOM 2393 C CA . GLN A 1 299 ? -10.979 17.926 -26.677 1.00 37.06 299 GLN A CA 1
ATOM 2394 C C . GLN A 1 299 ? -10.739 19.144 -27.592 1.00 37.06 299 GLN A C 1
ATOM 2396 O O . GLN A 1 299 ? -11.359 20.193 -27.408 1.00 37.06 299 GLN A O 1
ATOM 2401 N N . SER A 1 300 ? -9.892 19.010 -28.620 1.00 39.69 300 SER A N 1
ATOM 2402 C CA . SER A 1 300 ? -9.680 20.055 -29.633 1.00 39.69 300 SER A CA 1
ATOM 2403 C C . SER A 1 300 ? -10.863 20.206 -30.599 1.00 39.69 300 SER A C 1
ATOM 2405 O O . SER A 1 300 ? -11.216 21.332 -30.961 1.00 39.69 300 SER A O 1
ATOM 2407 N N . ASP A 1 301 ? -11.538 19.106 -30.945 1.00 40.78 301 ASP A N 1
ATOM 2408 C CA . ASP A 1 301 ? -12.734 19.116 -31.787 1.00 40.78 301 ASP A CA 1
ATOM 2409 C C . ASP A 1 301 ? -13.942 19.706 -31.040 1.00 40.78 301 ASP A C 1
ATOM 2411 O O . ASP A 1 301 ? -14.672 20.518 -31.618 1.00 40.78 301 ASP A O 1
ATOM 2415 N N . GLU A 1 302 ? -14.101 19.425 -29.740 1.00 42.56 302 GLU A N 1
ATOM 2416 C CA . GLU A 1 302 ? -15.118 20.053 -28.881 1.00 42.56 302 GLU A CA 1
ATOM 2417 C C . GLU A 1 302 ? -14.894 21.565 -28.701 1.00 42.56 302 GLU A C 1
ATOM 2419 O O . GLU A 1 302 ? -15.846 22.349 -28.804 1.00 42.56 302 GLU A O 1
ATOM 2424 N N . LEU A 1 303 ? -13.641 22.006 -28.530 1.00 38.34 303 LEU A N 1
ATOM 2425 C CA . LEU A 1 303 ? -13.279 23.430 -28.479 1.00 38.34 303 LEU A CA 1
ATOM 2426 C C . LEU A 1 303 ? -13.538 24.136 -29.821 1.00 38.34 303 LEU A C 1
ATOM 2428 O O . LEU A 1 303 ? -14.040 25.266 -29.845 1.00 38.34 303 LEU A O 1
ATOM 2432 N N . SER A 1 304 ? -13.285 23.458 -30.946 1.00 42.88 304 SER A N 1
ATOM 2433 C CA . SER A 1 304 ? -13.568 23.992 -32.284 1.00 42.88 304 SER A CA 1
ATOM 2434 C C . SER A 1 304 ? -15.076 24.084 -32.580 1.00 42.88 304 SER A C 1
ATOM 2436 O O . SER A 1 304 ? -15.525 25.005 -33.274 1.00 42.88 304 SER A O 1
ATOM 2438 N N . HIS A 1 305 ? -15.887 23.179 -32.015 1.00 42.84 305 HIS A N 1
ATOM 2439 C CA . HIS A 1 305 ? -17.348 23.210 -32.115 1.00 42.84 305 HIS A CA 1
ATOM 2440 C C . HIS A 1 305 ? -18.000 24.242 -31.184 1.00 42.84 305 HIS A C 1
ATOM 2442 O O . HIS A 1 305 ? -19.008 24.842 -31.571 1.00 42.84 305 HIS A O 1
ATOM 2448 N N . GLN A 1 306 ? -17.414 24.534 -30.018 1.00 41.38 306 GLN A N 1
ATOM 2449 C CA . GLN A 1 306 ? -17.864 25.633 -29.156 1.00 41.38 306 GLN A CA 1
ATOM 2450 C C . GLN A 1 306 ? -17.509 27.016 -29.726 1.00 41.38 306 GLN A C 1
ATOM 2452 O O . GLN A 1 306 ? -18.339 27.926 -29.667 1.00 41.38 306 GLN A O 1
ATOM 2457 N N . GLN A 1 307 ? -16.346 27.181 -30.367 1.00 37.22 307 GLN A N 1
ATOM 2458 C CA . GLN A 1 307 ? -15.957 28.461 -30.981 1.00 37.22 307 GLN A CA 1
ATOM 2459 C C . GLN A 1 307 ? -16.743 28.809 -32.258 1.00 37.22 307 GLN A C 1
ATOM 2461 O O . GLN A 1 307 ? -16.884 29.988 -32.578 1.00 37.22 307 GLN A O 1
ATOM 2466 N N . ARG A 1 308 ? -17.345 27.832 -32.956 1.00 37.47 308 ARG A N 1
ATOM 2467 C CA . ARG A 1 308 ? -18.230 28.099 -34.113 1.00 37.47 308 ARG A CA 1
ATOM 2468 C C . ARG A 1 308 ? -19.672 28.472 -33.750 1.00 37.47 308 ARG A C 1
ATOM 2470 O O . ARG A 1 308 ? -20.437 28.811 -34.648 1.00 37.47 308 ARG A O 1
ATOM 2477 N N . ARG A 1 309 ? -20.070 28.438 -32.470 1.00 37.09 309 ARG A N 1
ATOM 2478 C CA . ARG A 1 309 ? -21.436 28.804 -32.032 1.00 37.09 309 ARG A CA 1
ATOM 2479 C C . ARG A 1 309 ? -21.582 30.223 -31.477 1.00 37.09 309 ARG A C 1
ATOM 2481 O O . ARG A 1 309 ? -22.683 30.599 -31.085 1.00 37.09 309 ARG A O 1
ATOM 2488 N N . VAL A 1 310 ? -20.530 31.042 -31.495 1.00 37.06 310 VAL A N 1
ATOM 2489 C CA . VAL A 1 310 ? -20.594 32.431 -31.010 1.00 37.06 310 VAL A CA 1
ATOM 2490 C C . VAL A 1 310 ? -20.479 33.411 -32.177 1.00 37.06 310 VAL A C 1
ATOM 2492 O O . VAL A 1 310 ? -19.415 33.949 -32.457 1.00 37.06 310 VAL A O 1
ATOM 2495 N N . SER A 1 311 ? -21.580 33.628 -32.901 1.00 32.78 311 SER A N 1
ATOM 2496 C CA . SER A 1 311 ? -21.794 34.839 -33.719 1.00 32.78 311 SER A CA 1
ATOM 2497 C C . SER A 1 311 ? -23.230 34.922 -34.256 1.00 32.78 311 SER A C 1
ATOM 2499 O O . SER A 1 311 ? -23.514 34.483 -35.362 1.00 32.78 311 SER A O 1
ATOM 2501 N N . ALA A 1 312 ? -24.138 35.498 -33.458 1.00 29.92 312 ALA A N 1
ATOM 2502 C CA . ALA A 1 312 ? -25.240 3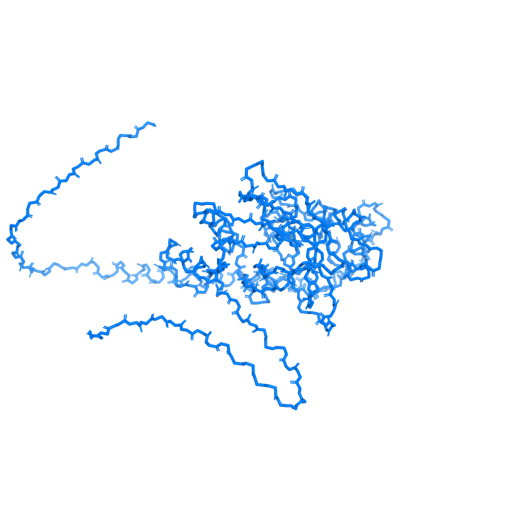6.385 -33.880 1.00 29.92 312 ALA A CA 1
ATOM 2503 C C . ALA A 1 312 ? -26.114 36.756 -32.657 1.00 29.92 312 ALA A C 1
ATOM 2505 O O . ALA A 1 312 ? -26.474 35.862 -31.890 1.00 29.92 312 ALA A O 1
ATOM 2506 N N . PRO A 1 313 ? -26.495 38.032 -32.442 1.00 30.77 313 PRO A N 1
ATOM 2507 C CA . PRO A 1 313 ? -27.327 38.418 -31.308 1.00 30.77 313 PRO A CA 1
ATOM 2508 C C . PRO A 1 313 ? -28.817 38.350 -31.676 1.00 30.77 313 PRO A C 1
ATOM 2510 O O . PRO A 1 313 ? -29.275 39.053 -32.575 1.00 30.77 313 PRO A O 1
ATOM 2513 N N . ALA A 1 314 ? -29.602 37.566 -30.935 1.00 28.77 314 ALA A N 1
ATOM 2514 C CA . ALA A 1 314 ? -31.060 37.659 -30.942 1.00 28.77 314 ALA A CA 1
ATOM 2515 C C . ALA A 1 314 ? -31.538 38.255 -29.612 1.00 28.77 314 ALA A C 1
ATOM 2517 O O . ALA A 1 314 ? -31.256 37.741 -28.531 1.00 28.77 314 ALA A O 1
ATOM 2518 N N . ARG A 1 315 ? -32.237 39.389 -29.712 1.00 33.66 315 ARG A N 1
ATOM 2519 C CA . ARG A 1 315 ? -32.827 40.147 -28.603 1.00 33.66 315 ARG A CA 1
ATOM 2520 C C . ARG A 1 315 ? -33.845 39.283 -27.850 1.00 33.66 315 ARG A C 1
ATOM 2522 O O . ARG A 1 315 ? -34.812 38.825 -28.448 1.00 33.66 315 ARG A O 1
ATOM 2529 N N . GLY A 1 316 ? -33.678 39.155 -26.536 1.00 26.03 316 GLY A N 1
ATOM 2530 C CA . GLY A 1 316 ? -34.650 38.542 -25.631 1.00 26.03 316 GLY A CA 1
ATOM 2531 C C . GLY A 1 316 ? -34.729 39.337 -24.333 1.00 26.03 316 GLY A C 1
ATOM 2532 O O . GLY A 1 316 ? -33.808 39.320 -23.526 1.00 26.03 316 GLY A O 1
ATOM 2533 N N . ARG A 1 317 ? -35.816 40.091 -24.179 1.00 26.20 317 ARG A N 1
ATOM 2534 C CA . ARG A 1 317 ? -36.148 40.935 -23.028 1.00 26.20 317 ARG A CA 1
ATOM 2535 C C . ARG A 1 317 ? -36.678 40.046 -21.896 1.00 26.20 317 ARG A C 1
ATOM 2537 O O . ARG A 1 317 ? -37.693 39.393 -22.100 1.00 26.20 317 ARG A O 1
ATOM 2544 N N . TRP A 1 318 ? -36.073 40.100 -20.710 1.00 26.44 318 TRP A N 1
ATOM 2545 C CA . TRP A 1 318 ? -36.674 39.578 -19.477 1.00 26.44 318 TRP A CA 1
ATOM 2546 C C . TRP A 1 318 ? -36.595 40.633 -18.371 1.00 26.44 318 TRP A C 1
ATOM 2548 O O . TRP A 1 318 ? -35.520 41.127 -18.038 1.00 26.44 318 TRP A O 1
ATOM 2558 N N . ARG A 1 319 ? -37.775 41.022 -17.872 1.00 25.12 319 ARG A N 1
ATOM 2559 C CA . ARG A 1 319 ? -37.981 41.826 -16.660 1.00 25.12 319 ARG A CA 1
ATOM 2560 C C . ARG A 1 319 ? -37.654 40.959 -15.444 1.00 25.12 319 ARG A C 1
ATOM 2562 O O . ARG A 1 319 ? -38.124 39.828 -15.380 1.00 25.12 319 ARG A O 1
ATOM 2569 N N . LEU A 1 320 ? -36.950 41.529 -14.475 1.00 27.67 320 LEU A N 1
ATOM 2570 C CA . LEU A 1 320 ? -36.891 41.041 -13.100 1.00 27.67 320 LEU A CA 1
ATOM 2571 C C . LEU A 1 320 ? -37.356 42.189 -12.202 1.00 27.67 320 LEU A C 1
ATOM 2573 O O . LEU A 1 320 ? -36.745 43.255 -12.204 1.00 27.67 320 LEU A O 1
ATOM 2577 N N . GLU A 1 321 ? -38.480 41.975 -11.522 1.00 26.19 321 GLU A N 1
ATOM 2578 C CA . GLU A 1 321 ? -38.954 42.807 -10.416 1.00 26.19 321 GLU A CA 1
ATOM 2579 C C . GLU A 1 321 ? -38.258 42.354 -9.124 1.00 26.19 321 GLU A C 1
ATOM 2581 O O . GLU A 1 321 ? -38.249 41.169 -8.800 1.00 26.19 321 GLU A O 1
ATOM 2586 N N . ASP A 1 322 ? -37.629 43.336 -8.475 1.00 30.53 322 ASP A N 1
ATOM 2587 C CA . ASP A 1 322 ? -37.451 43.596 -7.042 1.00 30.53 322 ASP A CA 1
ATOM 2588 C C . ASP A 1 322 ? -37.205 42.451 -6.047 1.00 30.53 322 ASP A C 1
ATOM 2590 O O . ASP A 1 322 ? -38.014 41.542 -5.879 1.00 30.53 322 ASP A O 1
ATOM 2594 N N . GLY A 1 323 ? -36.148 42.604 -5.227 1.00 27.23 323 GLY A N 1
ATOM 2595 C CA . GLY A 1 323 ? -36.093 41.852 -3.969 1.00 27.23 323 GLY A CA 1
ATOM 2596 C C . GLY A 1 323 ? -34.805 41.731 -3.150 1.00 27.23 323 GLY A C 1
ATOM 2597 O O . GLY A 1 323 ? -34.668 40.725 -2.477 1.00 27.23 323 GLY A O 1
ATOM 2598 N N . LEU A 1 324 ? -33.916 42.733 -3.135 1.00 27.44 324 LEU A N 1
ATOM 2599 C CA . LEU A 1 324 ? -33.047 43.107 -1.993 1.00 27.44 324 LEU A CA 1
ATOM 2600 C C . LEU A 1 324 ? -31.981 42.139 -1.391 1.00 27.44 324 LEU A C 1
ATOM 2602 O O . LEU A 1 324 ? -32.265 41.085 -0.837 1.00 27.44 324 LEU A O 1
ATOM 2606 N N . ARG A 1 325 ? -30.778 42.741 -1.274 1.00 26.55 325 ARG A N 1
ATOM 2607 C CA . ARG A 1 325 ? -29.654 42.548 -0.322 1.00 26.55 325 ARG A CA 1
ATOM 2608 C C . ARG A 1 325 ? -28.540 41.557 -0.681 1.00 26.55 325 ARG A C 1
ATOM 2610 O O . ARG A 1 325 ? -28.423 40.460 -0.148 1.00 26.55 325 ARG A O 1
ATOM 2617 N N . THR A 1 326 ? -27.626 42.084 -1.489 1.00 25.67 326 THR A N 1
ATOM 2618 C CA . THR A 1 326 ? -26.194 41.776 -1.549 1.00 25.67 326 THR A CA 1
ATOM 2619 C C . THR A 1 326 ? -25.492 42.106 -0.224 1.00 25.67 326 THR A C 1
ATOM 2621 O O . THR A 1 326 ? -25.660 43.197 0.320 1.00 25.67 326 THR A O 1
ATOM 2624 N N . VAL A 1 327 ? -24.660 41.181 0.258 1.00 26.50 327 VAL A N 1
ATOM 2625 C CA . VAL A 1 327 ? -23.564 41.453 1.198 1.00 26.50 327 VAL A CA 1
ATOM 2626 C C . VAL A 1 327 ? -22.276 41.197 0.420 1.00 26.50 327 VAL A C 1
ATOM 2628 O O . VAL A 1 327 ? -21.993 40.059 0.052 1.00 26.50 327 VAL A O 1
ATOM 2631 N N . GLU A 1 328 ? -21.544 42.263 0.104 1.00 25.53 328 GLU A N 1
ATOM 2632 C CA . GLU A 1 328 ? -20.209 42.194 -0.491 1.00 25.53 328 GLU A CA 1
ATOM 2633 C C . GLU A 1 328 ? -19.182 41.819 0.584 1.00 25.53 328 GLU A C 1
ATOM 2635 O O . GLU A 1 328 ? -19.110 42.454 1.636 1.00 25.53 328 GLU A O 1
ATOM 2640 N N . LEU A 1 329 ? -18.354 40.812 0.305 1.00 25.62 329 LEU A N 1
ATOM 2641 C CA . LEU A 1 329 ? -17.104 40.568 1.020 1.00 25.62 329 LEU A CA 1
ATOM 2642 C C . LEU A 1 329 ? -15.962 40.634 0.005 1.00 25.62 329 LEU A C 1
ATOM 2644 O O . LEU A 1 329 ? -15.761 39.721 -0.793 1.00 25.62 329 LEU A O 1
ATOM 2648 N N . PHE A 1 330 ? -15.238 41.751 0.044 1.00 24.81 330 PHE A N 1
ATOM 2649 C CA . PHE A 1 330 ? -13.946 41.938 -0.606 1.00 24.81 330 PHE A CA 1
ATOM 2650 C C . PHE A 1 330 ? -12.887 41.089 0.110 1.00 24.81 330 PHE A C 1
ATOM 2652 O O . PHE A 1 330 ? -12.706 41.227 1.319 1.00 24.81 330 PHE A O 1
ATOM 2659 N N . PHE A 1 331 ? -12.136 40.276 -0.634 1.00 25.77 331 PHE A N 1
ATOM 2660 C CA . PHE A 1 331 ? -10.832 39.781 -0.192 1.00 25.77 331 PHE A CA 1
ATOM 2661 C C . PHE A 1 331 ? -9.744 40.463 -1.020 1.00 25.77 331 PHE A C 1
ATOM 2663 O O . PHE A 1 331 ? -9.619 40.231 -2.221 1.00 25.77 331 PHE A O 1
ATOM 2670 N N . ASN A 1 332 ? -8.978 41.324 -0.350 1.00 23.98 332 ASN A N 1
ATOM 2671 C CA . ASN A 1 332 ? -7.705 41.826 -0.843 1.00 23.98 332 ASN A CA 1
ATOM 2672 C C . ASN A 1 332 ? -6.652 40.721 -0.733 1.00 23.98 332 ASN A C 1
ATOM 2674 O O . ASN A 1 332 ? -6.530 40.063 0.300 1.00 23.98 332 ASN A O 1
ATOM 2678 N N . VAL A 1 333 ? -5.901 40.560 -1.815 1.00 28.19 333 VAL A N 1
ATOM 2679 C CA . VAL A 1 333 ? -4.704 39.731 -1.924 1.00 28.19 333 VAL A CA 1
ATOM 2680 C C . VAL A 1 333 ? -3.528 40.480 -1.298 1.00 28.19 333 VAL A C 1
ATOM 2682 O O . VAL A 1 333 ? -3.241 41.603 -1.715 1.00 28.19 333 VAL A O 1
ATOM 2685 N N . LEU A 1 334 ? -2.845 39.837 -0.348 1.00 31.75 334 LEU A N 1
ATOM 2686 C CA . LEU A 1 334 ? -1.406 39.962 -0.099 1.00 31.75 334 LEU A CA 1
ATOM 2687 C C . LEU A 1 334 ? -0.848 38.578 0.231 1.00 31.75 334 LEU A C 1
ATOM 2689 O O . LEU A 1 334 ? -1.474 37.890 1.069 1.00 31.75 334 LEU A O 1
#

Organism: Schistocephalus solidus (NCBI:txid70667)